Protein AF-A0A087M3D9-F1 (afdb_monomer)

Sequence (184 aa):
MSTSQEAAGMAVLCRILAQLSAGEPMSVSDLIKAEDLPRSTTFDVVKRMEERGFVARVPDGRLALGLRAGAFGYAYYGLGRLFNTAQAMLPWLRDETGATVALDANDGVHFVTIGLWAAPWYRSDMPGHRLTTIPIYRSLGNQPARLRLLQEARTEEGGVAEASRLAEGIARRLAEALVAETAS

Mean predicted aligned error: 5.45 Å

Organism: NCBI:txid46914

pLDDT: mean 91.4, std 9.68, range [35.47, 98.12]

InterPro domains:
  IPR000835 MarR-type HTH domain [PF01047] (15-60)
  IPR005471 Transcription regulator IclR, N-terminal [SM00346] (10-95)
  IPR036388 Winged helix-like DNA-binding domain superfamily [G3DSA:1.10.10.10] (5-77)
  IPR036390 Winged helix DNA-binding domain superfamily [SSF46785] (15-77)
  IPR050707 HTH-type Transcriptional Regulators in Metabolic Pathways [PTHR30136] (14-114)

Foldseek 3Di:
DDPVLVVLLVVLVVQVLVVQVVVDFAALVRSCVVVVHDSVSSVVSVVVCVVVQQWDADPVRTIHGGLVVLLVVCVVLLNSLCSVVCVPPVLVLCVVLVWWKFKWFDPPPDTHTSDIDDRPPDDPPDPDWDWDKAFQALDVPRGGMIMITTHHNPDDPVSVVVSNVSRNVSSPVSSVSSNPDPPD

Secondary structure (DSSP, 8-state):
--HHHHHHHHHHHHHHHHHHTTS--B-HHHHHHHTT--HHHHHHHHHHHHHTTSEEE-TTS-EEE-GGGHHHHHHHTT-TTHHHHHHHHHHHHHHHH--EEEEEEE-SSSEEEEEEE--TT--TT---EEEEEEEE-SBTTB--EEEEEEEETT--HHHHHHHHHHHHHHHHHHHHHHHS----

Structure (mmCIF, N/CA/C/O backbone):
data_AF-A0A087M3D9-F1
#
_entry.id   AF-A0A087M3D9-F1
#
loop_
_atom_site.group_PDB
_atom_site.id
_atom_site.type_symbol
_atom_site.label_atom_id
_atom_site.label_alt_id
_atom_site.label_comp_id
_atom_site.label_asym_id
_atom_site.label_entity_id
_atom_site.label_seq_id
_atom_site.pdbx_PDB_ins_code
_atom_site.Cartn_x
_atom_site.Cartn_y
_atom_site.Cartn_z
_atom_site.occupancy
_atom_site.B_iso_or_equiv
_atom_site.auth_seq_id
_atom_site.auth_comp_id
_atom_site.auth_asym_id
_atom_site.auth_atom_id
_atom_site.pdbx_PDB_model_num
ATOM 1 N N . MET A 1 1 ? -4.384 -2.712 33.682 1.00 57.09 1 MET A N 1
ATOM 2 C CA . MET A 1 1 ? -5.562 -2.772 32.788 1.00 57.09 1 MET A CA 1
ATOM 3 C C . MET A 1 1 ? -6.226 -4.115 33.018 1.00 57.09 1 MET A C 1
ATOM 5 O O . MET A 1 1 ? -5.504 -5.094 33.134 1.00 57.09 1 MET A O 1
ATOM 9 N N . SER A 1 2 ? -7.548 -4.170 33.193 1.00 75.19 2 SER A N 1
ATOM 10 C CA . SER A 1 2 ? -8.251 -5.454 33.316 1.00 75.19 2 SER A CA 1
ATOM 11 C C . SER A 1 2 ? -8.427 -6.086 31.930 1.00 75.19 2 SER A C 1
ATOM 13 O O . SER A 1 2 ? -8.561 -5.369 30.938 1.00 75.19 2 SER A O 1
ATOM 15 N N . THR A 1 3 ? -8.480 -7.416 31.850 1.00 76.94 3 THR A N 1
ATOM 16 C CA . THR A 1 3 ? -8.695 -8.167 30.596 1.00 76.94 3 THR A CA 1
ATOM 17 C C . THR A 1 3 ? -9.954 -7.708 29.844 1.00 76.94 3 THR A C 1
ATOM 19 O O . THR A 1 3 ? -9.976 -7.659 28.618 1.00 76.94 3 THR A O 1
ATOM 22 N N . SER A 1 4 ? -10.991 -7.274 30.572 1.00 76.38 4 SER A N 1
ATOM 23 C CA . SER A 1 4 ? -12.213 -6.707 29.984 1.00 76.38 4 SER A CA 1
ATOM 24 C C . SER A 1 4 ? -11.986 -5.355 29.298 1.00 76.38 4 SER A C 1
ATOM 26 O O . SER A 1 4 ? -12.632 -5.067 28.292 1.00 76.38 4 SER A O 1
ATOM 28 N N . GLN A 1 5 ? -11.087 -4.519 29.824 1.00 76.75 5 GLN A N 1
ATOM 29 C CA . GLN A 1 5 ? -10.769 -3.213 29.243 1.00 76.75 5 GLN A CA 1
ATOM 30 C C . GLN A 1 5 ? -9.903 -3.360 27.983 1.00 76.75 5 GLN A C 1
ATOM 32 O O . GLN A 1 5 ? -10.083 -2.615 27.021 1.00 76.75 5 GLN A O 1
ATOM 37 N N . GLU A 1 6 ? -9.003 -4.346 27.962 1.00 81.75 6 GLU A N 1
ATOM 38 C CA . GLU A 1 6 ? -8.233 -4.719 26.768 1.00 81.75 6 GLU A CA 1
ATOM 39 C C . GLU A 1 6 ? -9.129 -5.269 25.658 1.00 81.75 6 GLU A C 1
ATOM 41 O O . GLU A 1 6 ? -9.018 -4.826 24.514 1.00 81.75 6 GLU A O 1
ATOM 46 N N . ALA A 1 7 ? -10.070 -6.156 25.997 1.00 84.31 7 ALA A N 1
ATOM 47 C CA . ALA A 1 7 ? -11.038 -6.691 25.043 1.00 84.31 7 ALA A CA 1
ATOM 48 C C . ALA A 1 7 ? -11.905 -5.584 24.415 1.00 84.31 7 ALA A C 1
ATOM 50 O O . ALA A 1 7 ? -12.078 -5.551 23.197 1.00 84.31 7 ALA A O 1
ATOM 51 N N . ALA A 1 8 ? -12.389 -4.633 25.223 1.00 86.50 8 ALA A N 1
ATOM 52 C CA . ALA A 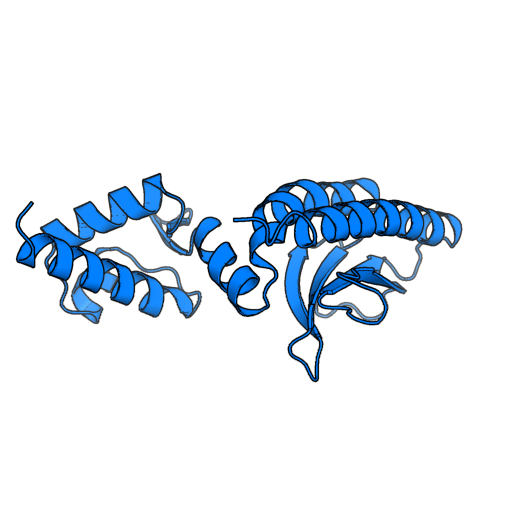1 8 ? -13.151 -3.488 24.727 1.00 86.50 8 ALA A CA 1
ATOM 53 C C . ALA A 1 8 ? -12.313 -2.589 23.800 1.00 86.50 8 ALA A C 1
ATOM 55 O O . ALA A 1 8 ? -12.782 -2.187 22.737 1.00 86.50 8 ALA A O 1
ATOM 56 N N . GLY A 1 9 ? -11.058 -2.307 24.166 1.00 91.69 9 GLY A N 1
ATOM 57 C CA . GLY A 1 9 ? -10.147 -1.528 23.324 1.00 91.69 9 GLY A CA 1
ATOM 58 C C . GLY A 1 9 ? -9.839 -2.205 21.984 1.00 91.69 9 GLY A C 1
ATOM 59 O O . GLY A 1 9 ? -9.822 -1.538 20.951 1.00 91.69 9 GLY A O 1
ATOM 60 N N . MET A 1 10 ? -9.650 -3.528 21.985 1.00 94.00 10 MET A N 1
ATOM 61 C CA . MET A 1 10 ? -9.444 -4.308 20.762 1.00 94.00 10 MET A CA 1
ATOM 62 C C . MET A 1 10 ? -10.683 -4.281 19.859 1.00 94.00 10 MET A C 1
ATOM 64 O O . MET A 1 10 ? -10.559 -4.040 18.661 1.00 94.00 10 MET A O 1
ATOM 68 N N . ALA A 1 11 ? -11.879 -4.457 20.428 1.00 94.56 11 ALA A N 1
ATOM 69 C CA . ALA A 1 11 ? -13.130 -4.389 19.672 1.00 94.56 11 ALA A CA 1
ATOM 70 C C . ALA A 1 11 ? -13.311 -3.025 18.983 1.00 94.56 11 ALA A C 1
ATOM 72 O O . ALA A 1 11 ? -13.644 -2.970 17.800 1.00 94.56 11 ALA A O 1
ATOM 73 N N . VAL A 1 12 ? -13.027 -1.932 19.700 1.00 96.88 12 VAL A N 1
ATOM 74 C CA . VAL A 1 12 ? -13.049 -0.567 19.150 1.00 96.88 12 VAL A CA 1
ATOM 75 C C . VAL A 1 12 ? -12.054 -0.423 17.996 1.00 96.88 12 VAL A C 1
ATOM 77 O O . VAL A 1 12 ? -12.421 0.076 16.936 1.00 96.88 12 VAL A O 1
ATOM 80 N N . LEU A 1 13 ? -10.814 -0.895 18.163 1.00 96.25 13 LEU A N 1
ATOM 81 C CA . LEU A 1 13 ? -9.792 -0.850 17.112 1.00 96.25 13 LEU A CA 1
ATOM 82 C C . LEU A 1 13 ? -10.240 -1.594 15.846 1.00 96.25 13 LEU A C 1
ATOM 84 O O . LEU A 1 13 ? -10.128 -1.045 14.750 1.00 96.25 13 LEU A O 1
ATOM 88 N N . CYS A 1 14 ? -10.765 -2.815 15.986 1.00 95.81 14 CYS A N 1
ATOM 89 C CA . CYS A 1 14 ? -11.230 -3.617 14.853 1.00 95.81 14 CYS A CA 1
ATOM 90 C C . CYS A 1 14 ? -12.367 -2.924 14.093 1.00 95.81 14 CYS A C 1
ATOM 92 O O . CYS A 1 14 ? -12.318 -2.861 12.867 1.00 95.81 14 CYS A O 1
ATOM 94 N N . ARG A 1 15 ? -13.352 -2.366 14.808 1.00 96.69 15 ARG A N 1
ATOM 95 C CA . ARG A 1 15 ? -14.485 -1.651 14.198 1.00 96.69 15 ARG A CA 1
ATOM 96 C C . ARG A 1 15 ? -14.043 -0.386 13.467 1.00 96.69 15 ARG A C 1
ATOM 98 O O . ARG A 1 15 ? -14.455 -0.168 12.336 1.00 96.69 15 ARG A O 1
ATOM 105 N N . ILE A 1 16 ? -13.133 0.399 14.051 1.00 97.00 16 ILE A N 1
ATOM 106 C CA . ILE A 1 16 ? -12.579 1.592 13.387 1.00 97.00 16 ILE A CA 1
ATOM 107 C C . ILE A 1 16 ? -11.848 1.211 12.094 1.00 97.00 16 ILE A C 1
ATOM 109 O O . ILE A 1 16 ? -12.071 1.841 11.063 1.00 97.00 16 ILE A O 1
ATOM 113 N N . LEU A 1 17 ? -10.981 0.191 12.126 1.00 96.00 17 LEU A N 1
ATOM 114 C CA . LEU A 1 17 ? -10.263 -0.253 10.926 1.00 96.00 17 LEU A CA 1
ATOM 115 C C . LEU A 1 17 ? -11.218 -0.779 9.849 1.00 96.00 17 LEU A C 1
ATOM 117 O O . L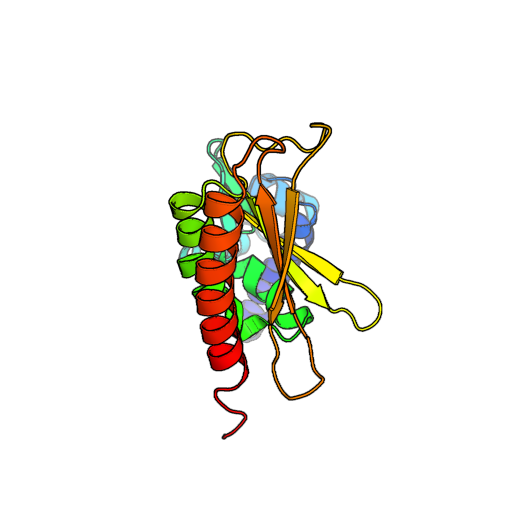EU A 1 17 ? -11.037 -0.449 8.679 1.00 96.00 17 LEU A O 1
ATOM 121 N N . ALA A 1 18 ? -12.229 -1.560 10.238 1.00 95.19 18 ALA A N 1
ATOM 122 C CA . ALA A 1 18 ? -13.238 -2.074 9.319 1.00 95.19 18 ALA A CA 1
ATOM 123 C C . ALA A 1 18 ? -14.024 -0.930 8.664 1.00 95.19 18 ALA A C 1
ATOM 125 O O . ALA A 1 18 ? -14.108 -0.873 7.439 1.00 95.19 18 ALA A O 1
ATOM 126 N N . GLN A 1 19 ? -14.506 0.028 9.455 1.00 96.12 19 GLN A N 1
ATOM 127 C CA . GLN A 1 19 ? -15.294 1.146 8.950 1.00 96.12 19 GLN A CA 1
ATOM 128 C C . GLN A 1 19 ? -14.485 2.048 8.004 1.00 96.12 19 GLN A C 1
ATOM 130 O O . GLN A 1 19 ? -14.967 2.438 6.944 1.00 96.12 19 GLN A O 1
ATOM 135 N N . LEU A 1 20 ? -13.222 2.332 8.339 1.00 96.56 20 LEU A N 1
ATOM 136 C CA . LEU A 1 20 ? -12.347 3.159 7.500 1.00 96.56 20 LEU A CA 1
ATOM 137 C C . LEU A 1 20 ? -11.796 2.419 6.267 1.00 96.56 20 LEU A C 1
ATOM 139 O O . LEU A 1 20 ? -11.240 3.063 5.376 1.00 96.56 20 LEU A O 1
ATOM 143 N N . SER A 1 21 ? -11.946 1.091 6.181 1.00 94.88 21 SER A N 1
ATOM 144 C CA . SER A 1 21 ? -11.471 0.300 5.034 1.00 94.88 21 SER A CA 1
ATOM 145 C C . SER A 1 21 ? -12.209 0.604 3.726 1.00 94.88 21 SER A C 1
ATOM 147 O O . SER A 1 21 ? -11.655 0.371 2.655 1.00 94.88 21 SER A O 1
ATOM 149 N N . ALA A 1 22 ? -13.403 1.203 3.804 1.00 92.88 22 ALA A N 1
ATOM 150 C CA . ALA A 1 22 ? -14.141 1.703 2.644 1.00 92.88 22 ALA A CA 1
ATOM 151 C C . ALA A 1 22 ? -13.458 2.906 1.957 1.00 92.88 22 ALA A C 1
ATOM 153 O O . ALA A 1 22 ? -13.819 3.264 0.840 1.00 92.88 22 ALA A O 1
ATOM 154 N N . GLY A 1 23 ? -12.467 3.533 2.606 1.00 92.69 23 GLY A N 1
ATOM 155 C CA . GLY A 1 23 ? -11.728 4.678 2.066 1.00 92.69 23 GLY A CA 1
ATOM 156 C C . GLY A 1 23 ? -12.400 6.033 2.294 1.00 92.69 23 GLY A C 1
ATOM 157 O O . GLY A 1 23 ? -11.872 7.055 1.860 1.00 92.69 23 GLY A O 1
ATOM 158 N N . GLU A 1 24 ? -13.527 6.068 3.003 1.00 95.19 24 GLU A N 1
ATOM 159 C CA . GLU A 1 24 ? -14.249 7.297 3.325 1.00 95.19 24 GLU A CA 1
ATOM 160 C C . GLU A 1 24 ? -13.797 7.858 4.684 1.00 95.19 24 GLU A C 1
ATOM 162 O O . GLU A 1 24 ? -13.941 7.183 5.707 1.00 95.19 24 GLU A O 1
ATOM 167 N N . PRO A 1 25 ? -13.257 9.093 4.746 1.00 97.25 25 PRO A N 1
ATOM 168 C CA . PRO A 1 25 ? -12.877 9.682 6.021 1.00 97.25 25 PRO A CA 1
ATOM 169 C C . PRO A 1 25 ? -14.094 9.973 6.908 1.00 97.25 25 PRO A C 1
ATOM 171 O O . PRO A 1 25 ? -15.069 10.578 6.455 1.00 97.25 25 PRO A O 1
ATOM 174 N N . MET A 1 26 ? -14.011 9.635 8.196 1.00 97.94 26 MET A N 1
ATOM 175 C CA . MET A 1 26 ? -15.104 9.806 9.167 1.00 97.94 26 MET A CA 1
ATOM 176 C C . MET A 1 26 ? -14.664 10.586 10.403 1.00 97.94 26 MET A C 1
ATOM 178 O O . MET A 1 26 ? -13.517 10.489 10.839 1.00 97.94 26 MET A O 1
ATOM 182 N N . SER A 1 27 ? -15.561 11.361 11.018 1.00 97.88 27 SER A N 1
ATOM 183 C CA . SER A 1 27 ? -15.253 11.942 12.328 1.00 97.88 27 SER A CA 1
ATOM 184 C C . SER A 1 27 ? -15.299 10.866 13.424 1.00 97.88 27 SER A C 1
ATOM 186 O O . SER A 1 27 ? -15.971 9.844 13.290 1.00 97.88 27 SER A O 1
ATOM 188 N N . VAL A 1 28 ? -14.630 11.106 14.559 1.00 97.31 28 VAL A N 1
ATOM 189 C CA . VAL A 1 28 ? -14.715 10.198 15.725 1.00 97.31 28 VAL A CA 1
ATOM 190 C C . VAL A 1 28 ? -16.162 10.067 16.212 1.00 97.31 28 VAL A C 1
ATOM 192 O O . VAL A 1 28 ? -16.581 8.994 16.632 1.00 97.31 28 VAL A O 1
ATOM 195 N N . SER A 1 29 ? -16.940 11.147 16.127 1.00 97.19 29 SER A N 1
ATOM 196 C CA . SER A 1 29 ? -18.357 11.146 16.496 1.00 97.19 29 SER A CA 1
ATOM 197 C C . SER A 1 29 ? -19.200 10.275 15.565 1.00 97.19 29 SER A C 1
ATOM 199 O O . SER A 1 29 ? -20.123 9.621 16.044 1.00 97.19 29 SER A O 1
ATOM 201 N N . ASP A 1 30 ? -18.888 10.249 14.267 1.00 96.62 30 ASP A N 1
ATOM 202 C CA . ASP A 1 30 ? -19.587 9.391 13.303 1.00 96.62 30 ASP A CA 1
ATOM 203 C C . ASP A 1 30 ? -19.260 7.922 13.562 1.00 96.62 30 ASP A C 1
ATOM 205 O O . ASP A 1 30 ? -20.169 7.101 13.602 1.00 96.62 30 ASP A O 1
ATOM 209 N N . LEU A 1 31 ? -17.990 7.609 13.843 1.00 96.56 31 LEU A N 1
ATOM 210 C CA . LEU A 1 31 ? -17.555 6.260 14.222 1.00 96.56 31 LEU A CA 1
ATOM 211 C C . LEU A 1 31 ? -18.251 5.776 15.501 1.00 96.56 31 LEU A C 1
ATOM 213 O O . LEU A 1 31 ? -18.749 4.657 15.542 1.00 96.56 31 LEU A O 1
ATOM 217 N N . ILE A 1 32 ? -18.343 6.628 16.529 1.00 97.50 32 ILE A N 1
ATOM 218 C CA . ILE A 1 32 ? -19.050 6.302 17.777 1.00 97.50 32 ILE A CA 1
ATOM 219 C C . ILE A 1 32 ? -20.514 5.951 17.511 1.00 97.50 32 ILE A C 1
ATOM 221 O O . ILE A 1 32 ? -21.018 4.992 18.086 1.00 97.50 32 ILE A O 1
ATOM 225 N N . LYS A 1 33 ? -21.192 6.730 16.663 1.00 96.69 33 LYS A N 1
ATOM 226 C CA . LYS A 1 33 ? -22.612 6.528 16.358 1.00 96.69 33 LYS A CA 1
ATOM 227 C C . LYS A 1 33 ? -22.852 5.306 15.476 1.00 96.69 33 LYS A C 1
ATOM 229 O O . LYS A 1 33 ? -23.788 4.566 15.744 1.00 96.69 33 LYS A O 1
ATOM 234 N N . ALA A 1 34 ? -22.044 5.122 14.433 1.00 94.50 34 ALA A N 1
ATOM 235 C CA . ALA A 1 34 ? -22.209 4.036 13.470 1.00 94.50 34 ALA A CA 1
ATOM 236 C C . ALA A 1 34 ? -22.005 2.658 14.115 1.00 94.50 34 ALA A C 1
ATOM 238 O O . ALA A 1 34 ? -22.721 1.717 13.796 1.00 94.50 34 ALA A O 1
ATOM 239 N N . GLU A 1 35 ? -21.065 2.568 15.056 1.00 94.69 35 GLU A N 1
ATOM 240 C CA . GLU A 1 35 ? -20.598 1.304 15.635 1.00 94.69 35 GLU A CA 1
ATOM 241 C C . GLU A 1 35 ? -20.982 1.124 17.119 1.00 94.69 35 GLU A C 1
ATOM 243 O O . GLU A 1 35 ? -20.487 0.201 17.774 1.00 94.69 35 GLU A O 1
ATOM 248 N N . ASP A 1 36 ? -21.821 2.019 17.660 1.00 94.31 36 ASP A N 1
ATOM 249 C CA . ASP A 1 36 ? -22.244 2.077 19.072 1.00 94.31 36 ASP A CA 1
ATOM 250 C C . ASP A 1 36 ? -21.060 1.950 20.057 1.00 94.31 36 ASP A C 1
ATOM 252 O O . ASP A 1 36 ? -20.998 1.072 20.922 1.00 94.31 36 ASP A O 1
ATOM 256 N N . LEU A 1 37 ? -20.035 2.791 19.863 1.00 94.31 37 LEU A N 1
ATOM 257 C CA . LEU A 1 37 ? -18.771 2.682 20.601 1.00 94.31 37 LEU A CA 1
ATOM 258 C C . LEU A 1 37 ? -18.767 3.513 21.894 1.00 94.31 37 LEU A C 1
ATOM 260 O O . LEU A 1 37 ? -19.215 4.663 21.908 1.00 94.31 37 LEU A O 1
ATOM 264 N N . PRO A 1 38 ? -18.134 3.029 22.981 1.00 94.25 38 PRO A N 1
ATOM 265 C CA . PRO A 1 38 ? -17.942 3.831 24.184 1.00 94.25 38 PRO A CA 1
ATOM 266 C C . PRO A 1 38 ? -17.077 5.062 23.894 1.00 94.25 38 PRO A C 1
ATOM 268 O O . PRO A 1 38 ? -15.917 4.945 23.486 1.00 94.25 38 PRO A O 1
ATOM 271 N N . ARG A 1 39 ? -17.617 6.260 24.143 1.00 95.19 39 ARG A N 1
ATOM 272 C CA . ARG A 1 39 ? -16.971 7.534 23.785 1.00 95.19 39 ARG A CA 1
ATOM 273 C C . ARG A 1 39 ? -15.539 7.658 24.313 1.00 95.19 39 ARG A C 1
ATOM 275 O O . ARG A 1 39 ? -14.631 7.887 23.522 1.00 95.19 39 ARG A O 1
ATOM 282 N N . SER A 1 40 ? -15.328 7.487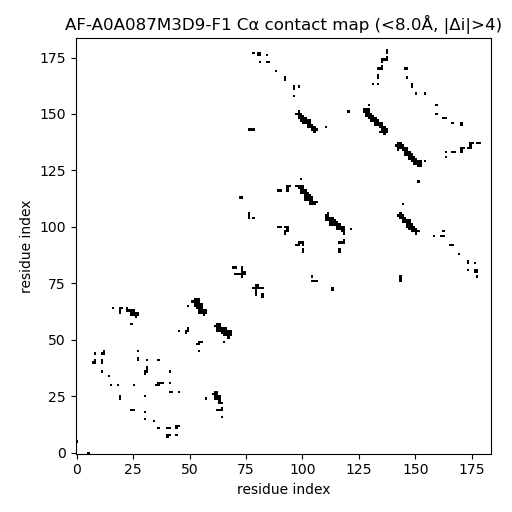 25.623 1.00 94.19 40 SER A N 1
ATOM 283 C CA . SER A 1 40 ? -13.996 7.636 26.239 1.00 94.19 40 SER A CA 1
ATOM 284 C C . SER A 1 40 ? -12.984 6.653 25.648 1.00 94.19 40 SER A C 1
ATOM 286 O O . SER A 1 40 ? -11.914 7.058 25.208 1.00 94.19 40 SER A O 1
ATOM 288 N N . THR A 1 41 ? -13.357 5.373 25.557 1.00 95.56 41 THR A N 1
ATOM 289 C CA . THR A 1 41 ? -12.506 4.322 24.985 1.00 95.56 41 THR A CA 1
ATOM 290 C C . THR A 1 41 ? -12.174 4.597 23.523 1.00 95.56 41 THR A C 1
ATOM 292 O O . THR A 1 41 ? -11.044 4.374 23.104 1.00 95.56 41 THR A O 1
ATOM 295 N N . THR A 1 42 ? -13.127 5.121 22.751 1.00 96.94 42 THR A N 1
ATOM 296 C CA . THR A 1 42 ? -12.913 5.441 21.335 1.00 96.94 42 THR A CA 1
ATOM 297 C C . THR A 1 42 ? -11.875 6.537 21.159 1.00 96.94 42 THR A C 1
ATOM 299 O O . THR A 1 42 ? -10.942 6.360 20.383 1.00 96.94 42 THR A O 1
ATOM 302 N N . PHE A 1 43 ? -11.981 7.641 21.904 1.00 96.81 43 PHE A N 1
ATOM 303 C CA . PHE A 1 43 ? -10.978 8.709 21.841 1.00 96.81 43 PHE A CA 1
ATOM 304 C C . PHE A 1 43 ? -9.586 8.221 22.269 1.00 96.81 43 PHE A C 1
ATOM 306 O O . PHE A 1 43 ? -8.601 8.541 21.602 1.00 96.81 43 PHE A O 1
ATOM 313 N N . ASP A 1 44 ? -9.501 7.395 23.315 1.00 95.94 44 ASP A N 1
ATOM 314 C CA . ASP A 1 44 ? -8.229 6.825 23.773 1.00 95.94 44 ASP A CA 1
ATOM 315 C C . ASP A 1 44 ? -7.601 5.878 22.739 1.00 95.94 44 ASP A C 1
ATOM 317 O O . ASP A 1 44 ? -6.390 5.922 22.503 1.00 95.94 44 ASP A O 1
ATOM 321 N N . VAL A 1 45 ? -8.408 5.019 22.107 1.00 97.38 45 VAL A N 1
ATOM 322 C CA . VAL A 1 45 ? -7.947 4.099 21.057 1.00 97.38 45 VAL A CA 1
ATOM 323 C C . VAL A 1 45 ? -7.516 4.875 19.818 1.00 97.38 45 VAL A C 1
ATOM 325 O O . VAL A 1 45 ? -6.414 4.638 19.330 1.00 97.38 45 VAL A O 1
ATOM 328 N N . VAL A 1 46 ? -8.317 5.841 19.357 1.00 97.81 46 VAL A N 1
ATOM 329 C CA . VAL A 1 46 ? -7.977 6.711 18.220 1.00 97.81 46 VAL A CA 1
ATOM 330 C C . VAL A 1 46 ? -6.633 7.391 18.448 1.00 97.81 46 VAL A C 1
ATOM 332 O O . VAL A 1 46 ? -5.757 7.275 17.596 1.00 97.81 46 VAL A O 1
ATOM 335 N N . LYS A 1 47 ? -6.423 8.003 19.619 1.00 97.44 47 LYS A N 1
ATOM 336 C CA . LYS A 1 47 ? -5.149 8.649 19.957 1.00 97.44 47 LYS A CA 1
ATOM 337 C C . LYS A 1 47 ? -3.968 7.680 19.817 1.00 97.44 47 LYS A C 1
ATOM 339 O O . LYS A 1 47 ? -2.968 7.997 19.179 1.00 97.44 47 LYS A O 1
ATOM 344 N N . ARG A 1 48 ? -4.090 6.465 20.361 1.00 97.12 48 ARG A N 1
ATOM 345 C CA . ARG A 1 48 ? -3.041 5.429 20.273 1.00 97.12 48 ARG A CA 1
ATOM 346 C C . ARG A 1 48 ? -2.829 4.907 18.852 1.00 97.12 48 ARG A C 1
ATOM 348 O O . ARG A 1 48 ? -1.718 4.478 18.529 1.00 97.12 48 ARG A O 1
ATOM 355 N N . MET A 1 49 ? -3.885 4.874 18.038 1.00 97.62 49 MET A N 1
ATOM 356 C CA . MET A 1 49 ? -3.821 4.500 16.626 1.00 97.62 49 MET A CA 1
ATOM 357 C C . MET A 1 49 ? -3.121 5.586 15.802 1.00 97.62 49 MET A C 1
ATOM 359 O O . MET A 1 49 ? -2.296 5.233 14.961 1.00 97.62 49 MET A O 1
ATOM 363 N N . GLU A 1 50 ? -3.388 6.869 16.068 1.00 97.44 50 GLU A N 1
ATOM 364 C CA . GLU A 1 50 ? -2.697 8.019 15.459 1.00 97.44 50 GLU A CA 1
ATOM 365 C C . GLU A 1 50 ? -1.203 8.002 15.809 1.00 97.44 50 GLU A C 1
ATOM 367 O O . GLU A 1 50 ? -0.362 8.032 14.914 1.00 97.44 50 GLU A O 1
ATOM 372 N N . GLU A 1 51 ? -0.859 7.828 17.092 1.00 97.31 51 GLU A N 1
ATOM 373 C CA . GLU A 1 51 ? 0.533 7.700 17.565 1.00 97.31 51 GLU A CA 1
ATOM 374 C C . GLU A 1 51 ? 1.301 6.563 16.867 1.00 97.31 51 GLU A C 1
ATOM 376 O O . GLU A 1 51 ? 2.512 6.646 16.664 1.00 97.31 51 GLU A O 1
ATOM 381 N N . ARG A 1 52 ? 0.603 5.485 16.491 1.00 95.94 52 ARG A N 1
ATOM 382 C CA . ARG A 1 52 ? 1.174 4.327 15.781 1.00 95.94 52 ARG A CA 1
ATOM 383 C C . ARG A 1 52 ? 1.047 4.421 14.257 1.00 95.94 52 ARG A C 1
ATOM 385 O O . ARG A 1 52 ? 1.543 3.533 13.564 1.00 95.94 52 ARG A O 1
ATOM 392 N N . GLY A 1 53 ? 0.397 5.460 13.734 1.00 96.00 53 GLY A N 1
ATOM 393 C CA . GLY A 1 53 ? 0.193 5.697 12.305 1.00 96.00 53 GLY A CA 1
ATOM 394 C C . GLY A 1 53 ? -0.819 4.770 11.622 1.00 96.00 53 GLY A C 1
ATOM 395 O O . GLY A 1 53 ? -0.793 4.658 10.396 1.00 96.00 53 GLY A O 1
ATOM 396 N N . PHE A 1 54 ? -1.679 4.078 12.381 1.00 97.06 54 PHE A N 1
ATOM 397 C CA . PHE A 1 54 ? -2.752 3.236 11.825 1.00 97.06 54 PHE A CA 1
ATOM 398 C C . PHE A 1 54 ? -3.919 4.056 11.280 1.00 97.06 54 PHE A C 1
ATOM 400 O O . PHE A 1 54 ? -4.581 3.633 10.337 1.00 97.06 54 PHE A O 1
ATOM 407 N N . VAL A 1 55 ? -4.150 5.233 11.854 1.00 97.88 55 VAL A N 1
ATOM 408 C CA . VAL A 1 55 ? -5.075 6.242 11.336 1.00 97.88 55 VAL A CA 1
ATOM 409 C C . VAL A 1 55 ? -4.350 7.578 11.255 1.00 97.88 55 VAL A C 1
ATOM 411 O O . VAL A 1 55 ? -3.342 7.786 11.932 1.00 97.88 55 VAL A O 1
ATOM 414 N N . ALA A 1 56 ? -4.852 8.468 10.413 1.00 97.31 56 ALA A N 1
ATOM 415 C CA . ALA A 1 56 ? -4.359 9.829 10.278 1.00 97.31 56 ALA A CA 1
ATOM 416 C C . ALA A 1 56 ? -5.531 10.792 10.088 1.00 97.31 56 ALA A C 1
ATOM 418 O O . ALA A 1 56 ? -6.614 10.397 9.648 1.00 97.31 56 ALA A O 1
ATOM 419 N N . ARG A 1 57 ? -5.303 12.067 10.405 1.00 96.75 57 ARG A N 1
ATOM 420 C CA . ARG A 1 57 ? -6.267 13.133 10.135 1.00 96.75 57 ARG A CA 1
ATOM 421 C C . ARG A 1 57 ? -6.064 13.671 8.729 1.00 96.75 57 ARG A C 1
ATOM 423 O O . ARG A 1 57 ? -4.950 14.039 8.365 1.00 96.75 57 ARG A O 1
ATOM 430 N N . VAL A 1 58 ? -7.143 13.739 7.962 1.00 96.19 58 VAL A N 1
ATOM 431 C CA . VAL A 1 58 ? -7.188 14.519 6.717 1.00 96.19 58 VAL A CA 1
ATOM 432 C C . VAL A 1 58 ? -7.381 16.015 7.046 1.00 96.19 58 VAL A C 1
ATOM 434 O O . VAL A 1 58 ? -7.715 16.335 8.190 1.00 96.19 58 VAL A O 1
ATOM 437 N N . PRO A 1 59 ? -7.172 16.955 6.098 1.00 95.88 59 PRO A N 1
ATOM 438 C CA . PRO A 1 59 ? -7.175 18.397 6.389 1.00 95.88 59 PRO A CA 1
ATOM 439 C C . PRO A 1 59 ? -8.443 18.943 7.062 1.00 95.88 59 PRO A C 1
ATOM 441 O O . PRO A 1 59 ? -8.369 19.927 7.790 1.00 95.88 59 PRO A O 1
ATOM 444 N N . ASP A 1 60 ? -9.596 18.302 6.854 1.00 95.25 60 ASP A N 1
ATOM 445 C CA . ASP A 1 60 ? -10.872 18.679 7.478 1.00 95.25 60 ASP A CA 1
ATOM 446 C C . ASP A 1 60 ? -11.064 18.119 8.906 1.00 95.25 60 ASP A C 1
ATOM 448 O O . ASP A 1 60 ? -12.110 18.313 9.525 1.00 95.25 60 ASP A O 1
ATOM 452 N N . GLY A 1 61 ? -10.061 17.421 9.444 1.00 94.25 61 GLY A N 1
ATOM 453 C CA . GLY A 1 61 ? -10.072 16.850 10.788 1.00 94.25 61 GLY A CA 1
ATOM 454 C C . GLY A 1 61 ? -10.754 15.484 10.904 1.00 94.25 61 GLY A C 1
ATOM 455 O O . GLY A 1 61 ? -10.780 14.918 12.004 1.00 94.25 61 GLY A O 1
ATOM 456 N N . ARG A 1 62 ? -11.282 14.905 9.820 1.00 97.88 62 ARG A N 1
ATOM 457 C CA . ARG A 1 62 ? -11.776 13.517 9.819 1.00 97.88 62 ARG A CA 1
ATOM 458 C C . ARG A 1 62 ? -10.624 12.512 9.850 1.00 97.88 62 ARG A C 1
ATOM 460 O O . ARG A 1 62 ? -9.489 12.829 9.503 1.00 97.88 62 ARG A O 1
ATOM 467 N N . LEU A 1 63 ? -10.915 11.301 10.311 1.00 97.75 63 LEU A N 1
ATOM 468 C CA . LEU A 1 63 ? -9.989 10.174 10.336 1.00 97.75 63 LEU A CA 1
ATOM 469 C C . LEU A 1 63 ? -10.059 9.393 9.032 1.00 97.75 63 LEU A C 1
ATOM 471 O O . LEU A 1 63 ? -11.146 9.071 8.568 1.00 97.75 63 LEU A O 1
ATOM 475 N N . ALA A 1 64 ? -8.896 9.025 8.512 1.00 97.56 64 ALA A N 1
ATOM 476 C CA . ALA A 1 64 ? -8.718 8.040 7.455 1.00 97.56 64 ALA A CA 1
ATOM 477 C C . ALA A 1 64 ? -7.697 6.984 7.903 1.00 97.56 64 ALA A C 1
ATOM 479 O O . ALA A 1 64 ? -6.994 7.169 8.904 1.00 97.56 64 ALA A O 1
ATOM 480 N N . LEU A 1 65 ? -7.591 5.880 7.158 1.00 97.06 65 LEU A N 1
ATOM 481 C CA . LEU A 1 65 ? -6.499 4.931 7.364 1.00 97.06 65 LEU A CA 1
ATOM 482 C C . LEU A 1 65 ? -5.149 5.632 7.167 1.00 97.06 65 LEU A C 1
ATOM 484 O O . LEU A 1 65 ? -4.924 6.346 6.193 1.00 97.06 65 LEU A O 1
ATOM 488 N N . GLY A 1 66 ? -4.258 5.429 8.131 1.00 94.88 66 GLY A N 1
ATOM 489 C CA . GLY A 1 66 ? -2.899 5.943 8.104 1.00 94.88 66 GLY A CA 1
ATOM 490 C C . GLY A 1 66 ? -1.972 5.004 7.343 1.00 94.88 66 GLY A C 1
ATOM 491 O O . GLY A 1 66 ? -2.307 3.850 7.064 1.00 94.88 66 GLY A O 1
ATOM 492 N N . LEU A 1 67 ? -0.762 5.481 7.047 1.00 91.62 67 LEU A N 1
ATOM 493 C CA . LEU A 1 67 ? 0.209 4.742 6.240 1.00 91.62 67 LEU A CA 1
ATOM 494 C C . LEU A 1 67 ? 0.469 3.325 6.786 1.00 91.62 67 LEU A C 1
ATOM 496 O O . LEU A 1 67 ? 0.516 2.376 6.008 1.00 91.62 67 LEU A O 1
ATOM 500 N N . ARG A 1 68 ? 0.554 3.137 8.114 1.00 93.75 68 ARG A N 1
ATOM 501 C CA . ARG A 1 68 ? 0.818 1.808 8.699 1.00 93.75 68 ARG A CA 1
ATOM 502 C C . ARG A 1 68 ? -0.293 0.791 8.465 1.00 93.75 68 ARG A C 1
ATOM 504 O O . ARG A 1 68 ? 0.008 -0.399 8.460 1.00 93.75 68 ARG A O 1
ATOM 511 N N . ALA A 1 69 ? -1.536 1.215 8.235 1.00 93.75 69 ALA A N 1
ATOM 512 C CA . ALA A 1 69 ? -2.605 0.284 7.877 1.00 93.75 69 ALA A CA 1
ATOM 513 C C . ALA A 1 69 ? -2.330 -0.411 6.528 1.00 93.75 69 ALA A C 1
ATOM 515 O O . ALA A 1 69 ? -2.656 -1.586 6.365 1.00 93.75 69 ALA A O 1
ATOM 516 N N . GLY A 1 70 ? -1.634 0.258 5.599 1.00 91.69 70 GLY A N 1
ATOM 517 C CA . GLY A 1 70 ? -1.228 -0.321 4.314 1.00 91.69 70 GLY A CA 1
ATOM 518 C C . GLY A 1 70 ? -0.294 -1.532 4.439 1.00 91.69 70 GLY A C 1
ATOM 519 O O . GLY A 1 70 ? -0.288 -2.398 3.563 1.00 91.69 70 GLY A O 1
ATOM 520 N N . ALA A 1 71 ? 0.437 -1.661 5.553 1.00 93.19 71 ALA A N 1
ATOM 521 C CA . ALA A 1 71 ? 1.302 -2.812 5.803 1.00 93.19 71 ALA A CA 1
ATOM 522 C C . ALA A 1 71 ? 0.517 -4.135 5.873 1.00 93.19 71 ALA A C 1
ATOM 524 O O . ALA A 1 71 ? 1.053 -5.174 5.488 1.00 93.19 71 ALA A O 1
ATOM 525 N N . PHE A 1 72 ? -0.754 -4.107 6.301 1.00 92.56 72 PHE A N 1
ATOM 526 C CA . PHE A 1 72 ? -1.615 -5.293 6.298 1.00 92.56 72 PHE A CA 1
ATOM 527 C C . PHE A 1 72 ? -1.920 -5.773 4.878 1.00 92.56 72 PHE A C 1
ATOM 529 O O . PHE A 1 72 ? -1.853 -6.971 4.619 1.00 92.56 72 PHE A O 1
ATOM 536 N N . GLY A 1 73 ? -2.163 -4.850 3.942 1.00 91.56 73 GLY A N 1
ATOM 537 C CA . GLY A 1 73 ? -2.349 -5.186 2.529 1.00 91.56 73 GLY A CA 1
ATOM 538 C C . GLY A 1 73 ? -1.101 -5.836 1.931 1.00 91.56 73 GLY A C 1
ATOM 539 O O . GLY A 1 73 ? -1.190 -6.867 1.276 1.00 91.56 73 GLY A O 1
ATOM 540 N N . TYR A 1 74 ? 0.086 -5.307 2.236 1.00 94.19 74 TYR A N 1
ATOM 541 C CA . TYR A 1 74 ? 1.345 -5.934 1.819 1.00 94.19 74 TYR A CA 1
ATOM 542 C C . TYR A 1 74 ? 1.504 -7.327 2.436 1.00 94.19 74 TYR A C 1
ATOM 544 O O . TYR A 1 74 ? 1.886 -8.269 1.746 1.00 94.19 74 TYR A O 1
ATOM 552 N N . ALA A 1 75 ? 1.211 -7.477 3.730 1.00 93.44 75 ALA A N 1
ATOM 553 C CA . ALA A 1 75 ? 1.313 -8.754 4.430 1.00 93.44 75 ALA A CA 1
ATOM 554 C C . ALA A 1 75 ? 0.344 -9.813 3.883 1.00 93.44 75 ALA A C 1
ATOM 556 O O . ALA A 1 75 ? 0.747 -10.969 3.776 1.00 93.44 75 ALA A O 1
ATOM 557 N N . TYR A 1 76 ? -0.869 -9.424 3.477 1.00 92.81 76 TYR A N 1
ATOM 558 C CA . TYR A 1 76 ? -1.845 -10.312 2.837 1.00 92.81 76 TYR A CA 1
ATOM 559 C C . TYR A 1 76 ? -1.268 -11.005 1.591 1.00 92.81 76 TYR A C 1
ATOM 561 O O . TYR A 1 76 ? -1.436 -12.207 1.425 1.00 92.81 76 TYR A O 1
ATOM 569 N N . TYR A 1 77 ? -0.481 -10.286 0.783 1.00 92.00 77 TYR A N 1
ATOM 570 C CA . TYR A 1 77 ? 0.224 -10.849 -0.378 1.00 92.00 77 TYR A CA 1
ATOM 571 C C . TYR A 1 77 ? 1.602 -11.459 -0.046 1.00 92.00 77 TYR A C 1
ATOM 573 O O . TYR A 1 77 ? 2.413 -11.724 -0.932 1.00 92.00 77 TYR A O 1
ATOM 581 N N . GLY A 1 78 ? 1.940 -11.633 1.235 1.00 90.75 78 GLY A N 1
ATOM 582 C CA . GLY A 1 78 ? 3.258 -12.116 1.662 1.00 90.75 78 GLY A CA 1
ATOM 583 C C . GLY A 1 78 ? 4.403 -11.115 1.437 1.00 90.75 78 GLY A C 1
ATOM 584 O O . GLY A 1 78 ? 5.576 -11.478 1.549 1.00 90.75 78 GLY A O 1
ATOM 585 N N . LEU A 1 79 ? 4.086 -9.853 1.143 1.00 93.31 79 LEU A N 1
ATOM 586 C CA . LEU A 1 79 ? 5.017 -8.760 0.846 1.00 93.31 79 LEU A CA 1
ATOM 587 C C . LEU A 1 79 ? 5.219 -7.803 2.027 1.00 93.31 79 LEU A C 1
ATOM 589 O O . LEU A 1 79 ? 5.812 -6.744 1.853 1.00 93.31 79 LEU A O 1
ATOM 593 N N . GLY A 1 80 ? 4.759 -8.144 3.236 1.00 92.56 80 GLY A N 1
ATOM 594 C CA . GLY A 1 80 ? 4.813 -7.255 4.410 1.00 92.56 80 GLY A CA 1
ATOM 595 C C . GLY A 1 80 ? 6.199 -6.649 4.675 1.00 92.56 80 GLY A C 1
ATOM 596 O O . GLY A 1 80 ? 6.310 -5.473 5.016 1.00 92.56 80 GLY A O 1
ATOM 597 N N . ARG A 1 81 ? 7.269 -7.413 4.417 1.00 89.94 81 ARG A N 1
ATOM 598 C CA . ARG A 1 81 ? 8.666 -6.959 4.556 1.00 89.94 81 ARG A CA 1
ATOM 599 C C . ARG A 1 81 ? 9.068 -5.873 3.557 1.00 89.94 81 ARG A C 1
ATOM 601 O O . ARG A 1 81 ? 9.970 -5.094 3.843 1.00 89.94 81 ARG A O 1
ATOM 608 N N . LEU A 1 82 ? 8.386 -5.785 2.416 1.00 92.38 82 LEU A N 1
ATOM 609 C CA . LEU A 1 82 ? 8.626 -4.732 1.436 1.00 92.38 82 LEU A CA 1
ATOM 610 C C . LEU A 1 82 ? 8.054 -3.394 1.857 1.00 92.38 82 LEU A C 1
ATOM 612 O O . LEU A 1 82 ? 8.500 -2.396 1.313 1.00 92.38 82 LEU A O 1
ATOM 616 N N . PHE A 1 83 ? 7.080 -3.351 2.771 1.00 93.75 83 PHE A N 1
ATOM 617 C CA . PHE A 1 83 ? 6.275 -2.153 2.983 1.00 93.75 83 PHE A CA 1
ATOM 618 C C . PHE A 1 83 ? 7.137 -0.904 3.215 1.00 93.75 83 PHE A C 1
ATOM 620 O O . PHE A 1 83 ? 7.085 0.032 2.422 1.00 93.75 83 PHE A O 1
ATOM 627 N N . ASN A 1 84 ? 8.005 -0.918 4.230 1.00 92.44 84 ASN A N 1
ATOM 628 C CA . ASN A 1 84 ? 8.854 0.236 4.544 1.00 92.44 84 ASN A CA 1
ATOM 629 C C . ASN A 1 84 ? 9.845 0.559 3.413 1.00 92.44 84 ASN A C 1
ATOM 631 O O . ASN A 1 84 ? 10.022 1.723 3.064 1.00 92.44 84 ASN A O 1
ATOM 635 N N . THR A 1 85 ? 10.462 -0.464 2.816 1.00 93.50 85 THR A N 1
ATOM 636 C CA . THR A 1 85 ? 11.432 -0.296 1.723 1.00 93.50 85 THR A CA 1
ATOM 637 C C . THR A 1 85 ? 10.775 0.295 0.473 1.00 93.50 85 THR A C 1
ATOM 639 O O . THR A 1 85 ? 11.327 1.201 -0.144 1.00 93.50 85 THR A O 1
ATOM 642 N N . ALA A 1 86 ? 9.567 -0.154 0.130 1.00 94.56 86 ALA A N 1
ATOM 643 C CA . ALA A 1 86 ? 8.773 0.358 -0.978 1.00 94.56 86 ALA A CA 1
ATOM 644 C C . ALA A 1 86 ? 8.371 1.820 -0.742 1.00 94.56 86 ALA A C 1
ATOM 646 O O . ALA A 1 86 ? 8.580 2.653 -1.622 1.00 94.56 86 ALA A O 1
ATOM 647 N N . GLN A 1 87 ? 7.880 2.151 0.461 1.00 94.44 87 GLN A N 1
ATOM 648 C CA . GLN A 1 87 ? 7.542 3.534 0.820 1.00 94.44 87 GLN A CA 1
ATOM 649 C C . GLN A 1 87 ? 8.757 4.472 0.780 1.00 94.44 87 GLN A C 1
ATOM 651 O O . GLN A 1 87 ? 8.594 5.649 0.484 1.00 94.44 87 GLN A O 1
ATOM 656 N N . ALA A 1 88 ? 9.965 3.970 1.047 1.00 93.69 88 ALA A N 1
ATOM 657 C CA . ALA A 1 88 ? 11.184 4.771 0.986 1.00 93.69 88 ALA A CA 1
ATOM 658 C C . ALA A 1 88 ? 11.731 4.934 -0.443 1.00 93.69 88 ALA A C 1
ATOM 660 O O . ALA A 1 88 ? 12.181 6.013 -0.815 1.00 93.69 88 ALA A O 1
ATOM 661 N N . MET A 1 89 ? 11.724 3.866 -1.245 1.00 96.19 89 MET A N 1
ATOM 662 C CA . MET A 1 89 ? 12.467 3.821 -2.509 1.00 96.19 89 MET A CA 1
ATOM 663 C C . MET A 1 89 ? 11.633 4.164 -3.744 1.00 96.19 89 MET A C 1
ATOM 665 O O . MET A 1 89 ? 12.169 4.703 -4.710 1.00 96.19 89 MET A O 1
ATOM 669 N N . LEU A 1 90 ? 10.338 3.845 -3.753 1.00 97.25 90 LEU A N 1
ATOM 670 C CA . LEU A 1 90 ? 9.502 4.024 -4.943 1.00 97.25 90 LEU A CA 1
ATOM 671 C C . LEU A 1 90 ? 9.100 5.485 -5.213 1.00 97.25 90 LEU A C 1
ATOM 673 O O . LEU A 1 90 ? 9.053 5.846 -6.390 1.00 97.25 90 LEU A O 1
ATOM 677 N N . PRO A 1 91 ? 8.919 6.363 -4.201 1.00 97.62 91 PRO A N 1
ATOM 678 C CA . PRO A 1 91 ? 8.835 7.803 -4.448 1.00 97.62 91 PRO A CA 1
ATOM 679 C C . PRO A 1 91 ? 10.100 8.357 -5.107 1.00 97.62 91 PRO A C 1
ATOM 681 O O . PRO A 1 91 ? 9.993 9.122 -6.058 1.00 97.62 91 PRO A O 1
ATOM 684 N N . TRP A 1 92 ? 11.281 7.921 -4.653 1.00 97.31 92 TRP A N 1
ATOM 685 C CA . TRP A 1 92 ? 12.552 8.324 -5.256 1.00 97.31 92 TRP A CA 1
ATOM 686 C C . TRP A 1 92 ? 12.653 7.850 -6.709 1.00 97.31 92 TRP A C 1
ATOM 688 O O . TRP A 1 92 ? 12.944 8.651 -7.586 1.00 97.31 92 TRP A O 1
ATOM 698 N N . LEU A 1 93 ? 12.309 6.587 -7.001 1.00 97.94 93 LEU A N 1
ATOM 699 C CA . LEU A 1 93 ? 12.296 6.083 -8.381 1.00 97.94 93 LEU A CA 1
ATOM 700 C C . LEU A 1 93 ? 11.394 6.922 -9.292 1.00 97.94 93 LEU A C 1
ATOM 702 O O . LEU A 1 93 ? 11.781 7.231 -10.417 1.00 97.94 93 LEU A O 1
ATOM 706 N N . ARG A 1 94 ? 10.196 7.281 -8.814 1.00 97.75 94 ARG A N 1
ATOM 707 C CA . ARG A 1 94 ? 9.272 8.163 -9.537 1.00 97.75 94 ARG A CA 1
ATOM 708 C C . ARG A 1 94 ? 9.927 9.512 -9.825 1.00 97.75 94 ARG A C 1
ATOM 710 O O . ARG A 1 94 ? 9.857 9.975 -10.958 1.00 97.75 94 ARG A O 1
ATOM 717 N N . ASP A 1 95 ? 10.538 10.131 -8.819 1.00 97.00 95 ASP A N 1
ATOM 718 C CA . ASP A 1 95 ? 11.128 11.467 -8.947 1.00 97.00 95 ASP A CA 1
ATOM 719 C C . ASP A 1 95 ? 12.331 11.481 -9.900 1.00 97.00 95 ASP A C 1
ATOM 721 O O . ASP A 1 95 ? 12.411 12.359 -10.753 1.00 97.00 95 ASP A O 1
ATOM 725 N N . GLU A 1 96 ? 13.206 10.476 -9.833 1.00 97.00 96 GLU A N 1
ATOM 726 C CA . GLU A 1 96 ? 14.388 10.381 -10.706 1.00 97.00 96 GLU A CA 1
ATOM 727 C C . GLU A 1 96 ? 14.044 10.056 -12.160 1.00 97.00 96 GLU A C 1
ATOM 729 O O . GLU A 1 96 ? 14.691 10.533 -13.086 1.00 97.00 96 GLU A O 1
ATOM 734 N N . THR A 1 97 ? 13.036 9.212 -12.384 1.00 95.25 97 THR A N 1
ATOM 735 C CA . THR A 1 97 ? 12.696 8.746 -13.740 1.00 95.25 97 THR A CA 1
ATOM 736 C C . THR A 1 97 ? 11.602 9.573 -14.401 1.00 95.25 97 THR A C 1
ATOM 738 O O . THR A 1 97 ? 11.324 9.398 -15.589 1.00 95.25 97 THR A O 1
ATOM 741 N N . GLY A 1 98 ? 10.904 10.405 -13.624 1.00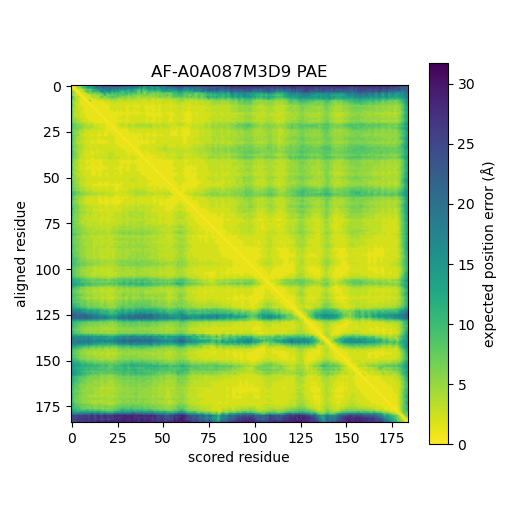 94.75 98 GLY A N 1
ATOM 742 C CA . GLY A 1 98 ? 9.649 11.033 -14.023 1.00 94.75 98 GLY A CA 1
ATOM 743 C C . GLY A 1 98 ? 8.536 10.028 -14.346 1.00 94.75 98 GLY A C 1
ATOM 744 O O . GLY A 1 98 ? 7.486 10.435 -14.838 1.00 94.75 98 GLY A O 1
ATOM 745 N N . ALA A 1 99 ? 8.734 8.726 -14.116 1.00 95.88 99 ALA A N 1
ATOM 746 C CA . ALA A 1 99 ? 7.75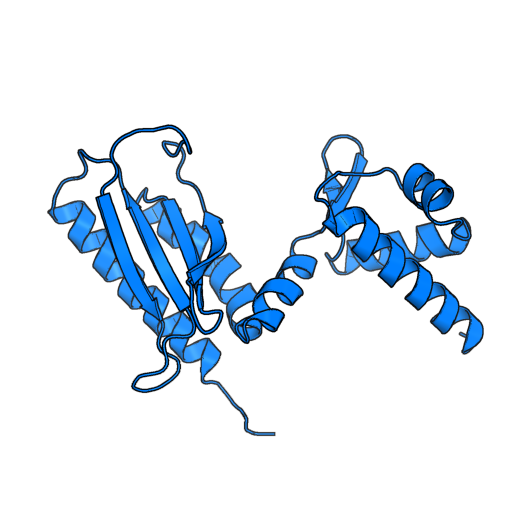7 7.692 -14.419 1.00 95.88 99 ALA A CA 1
ATOM 747 C C . ALA A 1 99 ? 6.724 7.576 -13.298 1.00 95.88 99 ALA A C 1
ATOM 749 O O . ALA A 1 99 ? 7.029 7.749 -12.119 1.00 95.88 99 ALA A O 1
ATOM 750 N N . THR A 1 100 ? 5.503 7.188 -13.651 1.00 96.81 100 THR A N 1
ATOM 751 C CA . THR A 1 100 ? 4.578 6.655 -12.652 1.00 96.81 100 THR A CA 1
ATOM 752 C C . THR A 1 100 ? 4.992 5.239 -12.311 1.00 96.81 100 THR A C 1
ATOM 754 O O . THR A 1 100 ? 5.092 4.388 -13.194 1.00 96.81 100 THR A O 1
ATOM 757 N N . VAL A 1 101 ? 5.215 4.986 -11.027 1.00 98.12 101 VAL A N 1
ATOM 758 C CA . VAL A 1 101 ? 5.668 3.689 -10.530 1.00 98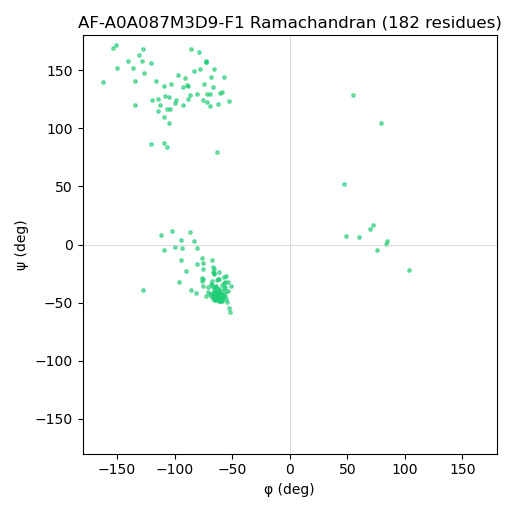.12 101 VAL A CA 1
ATOM 759 C C . VAL A 1 101 ? 4.494 2.991 -9.864 1.00 98.12 101 VAL A C 1
ATOM 761 O O . VAL A 1 101 ? 3.870 3.547 -8.967 1.00 98.12 101 VAL A O 1
ATOM 764 N N . ALA A 1 102 ? 4.198 1.765 -10.271 1.00 97.25 102 ALA A N 1
ATOM 765 C CA . ALA A 1 102 ? 3.260 0.891 -9.584 1.00 97.25 102 ALA A CA 1
ATOM 766 C C . ALA A 1 102 ? 3.985 -0.348 -9.059 1.00 97.25 102 ALA A C 1
ATOM 768 O O . ALA A 1 102 ? 4.847 -0.907 -9.737 1.00 97.25 102 ALA A O 1
ATOM 769 N N . LEU A 1 103 ? 3.618 -0.783 -7.857 1.00 97.56 103 LEU A N 1
ATOM 770 C CA . LEU A 1 103 ? 3.995 -2.081 -7.312 1.00 97.56 103 LEU A CA 1
ATOM 771 C C . LEU A 1 103 ? 2.775 -2.990 -7.405 1.00 97.56 103 LEU A C 1
ATOM 773 O O . LEU A 1 103 ? 1.758 -2.727 -6.757 1.00 97.56 103 LEU A O 1
ATOM 777 N N . ASP A 1 104 ? 2.887 -4.058 -8.188 1.00 97.44 104 ASP A N 1
ATOM 778 C CA . ASP A 1 104 ? 1.859 -5.088 -8.239 1.00 97.44 104 ASP A CA 1
ATOM 779 C C . ASP A 1 104 ? 2.303 -6.318 -7.450 1.00 97.44 104 ASP A C 1
ATOM 781 O O . ASP A 1 104 ? 3.448 -6.760 -7.568 1.00 97.44 104 ASP A O 1
ATOM 785 N N . ALA A 1 105 ? 1.376 -6.890 -6.695 1.00 95.69 105 ALA A N 1
ATOM 786 C CA . ALA A 1 105 ? 1.512 -8.172 -6.028 1.00 95.69 105 ALA A CA 1
ATOM 787 C C . ALA A 1 105 ? 0.867 -9.279 -6.863 1.00 95.69 105 ALA A C 1
ATOM 789 O O . ALA A 1 105 ? -0.140 -9.042 -7.525 1.00 95.69 105 ALA A O 1
ATOM 790 N N . ASN A 1 106 ? 1.436 -10.478 -6.823 1.00 93.56 106 ASN A N 1
ATOM 791 C CA . ASN A 1 106 ? 0.853 -11.666 -7.433 1.00 93.56 106 ASN A CA 1
ATOM 792 C C . ASN A 1 106 ? -0.088 -12.350 -6.428 1.00 93.56 106 ASN A C 1
ATOM 794 O O . ASN A 1 106 ? 0.340 -12.669 -5.319 1.00 93.56 106 ASN A O 1
ATOM 798 N N . ASP A 1 107 ? -1.345 -12.579 -6.807 1.00 88.06 107 ASP A N 1
ATOM 799 C CA . ASP A 1 107 ? -2.337 -13.292 -5.985 1.00 88.06 107 ASP A CA 1
ATOM 800 C C . ASP A 1 107 ? -2.421 -14.804 -6.296 1.00 88.06 107 ASP A C 1
ATOM 802 O O . ASP A 1 107 ? -3.237 -15.521 -5.719 1.00 88.06 107 ASP A O 1
ATOM 806 N N . GLY A 1 108 ? -1.557 -15.290 -7.193 1.00 86.50 108 GLY A N 1
ATOM 807 C CA . GLY A 1 108 ? -1.515 -16.657 -7.711 1.00 86.50 108 GLY A CA 1
ATOM 808 C C . GLY A 1 108 ? -2.082 -16.793 -9.127 1.00 86.50 108 GLY A C 1
ATOM 809 O O . GLY A 1 108 ? -1.716 -17.732 -9.833 1.00 86.50 108 GLY A O 1
ATOM 810 N N . VAL A 1 109 ? -2.926 -15.854 -9.564 1.00 87.81 109 VAL A N 1
ATOM 811 C CA . VAL A 1 109 ? -3.572 -15.866 -10.889 1.00 87.81 109 VAL A CA 1
ATOM 812 C C . VAL A 1 109 ? -3.343 -14.548 -11.631 1.00 87.81 109 VAL A C 1
ATOM 814 O O . VAL A 1 109 ? -3.100 -14.528 -12.840 1.00 87.81 109 VAL A O 1
ATOM 817 N N . HIS A 1 110 ? -3.392 -13.438 -10.906 1.00 91.62 110 HIS A N 1
ATOM 818 C CA . HIS A 1 110 ? -3.337 -12.080 -11.408 1.00 91.62 110 HIS A CA 1
ATOM 819 C C . HIS A 1 110 ? -2.314 -11.237 -10.648 1.00 91.62 110 HIS A C 1
ATOM 821 O O . HIS A 1 110 ? -1.867 -11.551 -9.545 1.00 91.62 110 HIS A O 1
ATOM 827 N N . PHE A 1 111 ? -1.954 -10.116 -11.271 1.00 94.44 111 PHE A N 1
ATOM 828 C CA . PHE A 1 111 ? -1.205 -9.056 -10.615 1.00 94.44 111 PHE A CA 1
ATOM 829 C C . PHE A 1 111 ? -2.158 -7.941 -10.193 1.00 94.44 111 PHE A C 1
ATOM 831 O O . PHE A 1 111 ? -2.823 -7.343 -11.040 1.00 94.44 111 PHE A O 1
ATOM 838 N N . VAL A 1 112 ? -2.181 -7.643 -8.897 1.00 95.19 112 VAL A N 1
ATOM 839 C CA . VAL A 1 112 ? -2.997 -6.590 -8.284 1.00 95.19 112 VAL A CA 1
ATOM 840 C C . VAL A 1 112 ? -2.091 -5.447 -7.852 1.00 95.19 112 VAL A C 1
ATOM 842 O O . VAL A 1 112 ? -1.113 -5.659 -7.138 1.00 95.19 112 VAL A O 1
ATOM 845 N N . THR A 1 113 ? -2.402 -4.219 -8.261 1.00 95.50 113 THR A N 1
ATOM 846 C CA . THR A 1 113 ? -1.648 -3.039 -7.821 1.00 95.50 113 THR A CA 1
ATOM 847 C C . THR A 1 113 ? -1.903 -2.763 -6.342 1.00 95.50 113 THR A C 1
ATOM 849 O O . THR A 1 113 ? -3.029 -2.486 -5.941 1.00 95.50 113 THR A O 1
ATOM 852 N N . ILE A 1 114 ? -0.840 -2.804 -5.540 1.00 94.75 114 ILE A N 1
ATOM 853 C CA . ILE A 1 114 ? -0.873 -2.564 -4.086 1.00 94.75 114 ILE A CA 1
ATOM 854 C C . ILE A 1 114 ? -0.223 -1.232 -3.685 1.00 94.75 114 ILE A C 1
ATOM 856 O O . ILE A 1 114 ? -0.233 -0.850 -2.516 1.00 94.75 114 ILE A O 1
ATOM 860 N N . GLY A 1 115 ? 0.357 -0.518 -4.650 1.00 94.50 115 GLY A N 1
ATOM 861 C CA . GLY A 1 115 ? 0.888 0.828 -4.472 1.00 94.50 115 GLY A CA 1
ATOM 862 C C . GLY A 1 115 ? 1.084 1.522 -5.814 1.00 94.50 115 GLY A C 1
ATOM 863 O O . GLY A 1 115 ? 1.520 0.892 -6.777 1.00 94.50 115 GLY A O 1
ATOM 864 N N . LEU A 1 116 ? 0.758 2.814 -5.866 1.00 95.62 116 LEU A N 1
ATOM 865 C CA . LEU A 1 116 ? 0.924 3.669 -7.038 1.00 95.62 116 LEU A CA 1
ATOM 866 C C . LEU A 1 116 ? 1.540 5.002 -6.609 1.00 95.62 116 LEU A C 1
ATOM 868 O O . LEU A 1 116 ? 0.953 5.748 -5.829 1.00 95.62 116 LEU A O 1
ATOM 872 N N . TRP A 1 117 ? 2.702 5.315 -7.164 1.00 96.75 117 TRP A N 1
ATOM 873 C CA . TRP A 1 117 ? 3.396 6.585 -7.007 1.00 96.75 117 TRP A CA 1
ATOM 874 C C . TRP A 1 117 ? 3.313 7.322 -8.338 1.00 96.75 117 TRP A C 1
ATOM 876 O O . TRP A 1 117 ? 4.165 7.172 -9.214 1.00 96.75 117 TRP A O 1
ATOM 886 N N . ALA A 1 118 ? 2.223 8.071 -8.499 1.00 95.81 118 ALA A N 1
ATOM 887 C CA . ALA A 1 118 ? 1.921 8.806 -9.718 1.00 95.81 118 ALA A CA 1
ATOM 888 C C . ALA A 1 118 ? 2.891 9.976 -9.919 1.00 95.81 118 ALA A C 1
ATOM 890 O O . ALA A 1 118 ? 3.094 10.788 -9.013 1.00 95.81 118 ALA A O 1
ATOM 891 N N . ALA A 1 119 ? 3.467 10.063 -11.115 1.00 94.94 119 ALA A N 1
ATOM 892 C CA . ALA A 1 119 ? 4.169 11.249 -11.581 1.00 94.94 119 ALA A CA 1
ATOM 893 C C . ALA A 1 119 ? 3.164 12.374 -11.905 1.00 94.94 119 ALA A C 1
ATOM 895 O O . ALA A 1 119 ? 2.007 12.078 -12.215 1.00 94.94 119 ALA A O 1
ATOM 896 N N . PRO A 1 120 ? 3.576 13.657 -11.902 1.00 93.62 120 PRO A N 1
ATOM 897 C CA . PRO A 1 120 ? 2.656 14.785 -12.090 1.00 93.62 120 PRO A CA 1
ATOM 898 C C . PRO A 1 120 ? 1.842 14.764 -13.393 1.00 93.62 120 PRO A C 1
ATOM 900 O O . PRO A 1 120 ? 0.747 15.318 -13.446 1.00 93.62 120 PRO A O 1
ATOM 903 N N . TRP A 1 121 ? 2.367 14.139 -14.451 1.00 90.75 121 TRP A N 1
ATOM 904 C CA . TRP A 1 121 ? 1.688 14.041 -15.746 1.00 90.75 121 TRP A CA 1
ATOM 905 C C . TRP A 1 121 ? 0.630 12.930 -15.799 1.00 90.75 121 TRP A C 1
ATOM 907 O O . TRP A 1 121 ? -0.196 12.927 -16.712 1.00 90.75 121 TRP A O 1
ATOM 917 N N . TYR A 1 122 ? 0.648 11.973 -14.867 1.00 92.50 122 TYR A N 1
ATOM 918 C CA . TYR A 1 122 ? -0.194 10.785 -14.949 1.00 92.50 122 TYR A CA 1
ATOM 919 C C . TYR A 1 122 ? -1.660 11.105 -14.691 1.00 92.50 122 TYR A C 1
ATOM 921 O O . TYR A 1 122 ? -2.023 11.705 -13.680 1.00 92.50 122 TYR A O 1
ATOM 929 N N . ARG A 1 123 ? -2.512 10.641 -15.604 1.00 87.69 123 ARG A N 1
ATOM 930 C CA . ARG A 1 123 ? -3.965 10.650 -15.455 1.00 87.69 123 ARG A CA 1
ATOM 931 C C . ARG A 1 123 ? -4.500 9.291 -15.873 1.00 87.69 123 ARG A C 1
ATOM 933 O O . ARG A 1 123 ? -4.003 8.709 -16.836 1.00 87.69 123 ARG A O 1
ATOM 940 N N . SER A 1 124 ? -5.499 8.783 -15.158 1.00 78.31 124 SER A N 1
ATOM 941 C CA . SER A 1 124 ? -6.077 7.459 -15.427 1.00 78.31 124 SER A CA 1
ATOM 942 C C . SER A 1 124 ? -6.784 7.367 -16.782 1.00 78.31 124 SER A C 1
ATOM 944 O O . SER A 1 124 ? -6.970 6.270 -17.295 1.00 78.31 124 SER A O 1
ATOM 946 N N . ASP A 1 125 ? -7.178 8.505 -17.347 1.00 82.19 125 ASP A N 1
ATOM 947 C CA . ASP A 1 125 ? -7.878 8.650 -18.622 1.00 82.19 125 ASP A CA 1
ATOM 948 C C . ASP A 1 125 ? -6.954 9.036 -19.794 1.00 82.19 125 ASP A C 1
ATOM 950 O O . ASP A 1 125 ? -7.422 9.139 -20.928 1.00 82.19 125 ASP A O 1
ATOM 954 N N . MET A 1 126 ? -5.648 9.236 -19.560 1.00 70.38 126 MET A N 1
ATOM 955 C CA . MET A 1 126 ? -4.703 9.604 -20.621 1.00 70.38 126 MET A CA 1
ATOM 956 C C . MET A 1 126 ? -4.424 8.417 -21.559 1.00 70.38 126 MET A C 1
ATOM 958 O O . MET A 1 126 ? -3.924 7.379 -21.108 1.00 70.38 126 MET A O 1
ATOM 962 N N . PRO A 1 127 ? -4.673 8.556 -22.875 1.00 68.69 127 PRO A N 1
ATOM 963 C CA . PRO A 1 127 ? -4.315 7.530 -23.839 1.00 68.69 127 PRO A CA 1
ATOM 964 C C . PRO A 1 127 ? -2.803 7.529 -24.094 1.00 68.69 127 PRO A C 1
ATOM 966 O O . PRO A 1 127 ? -2.189 8.575 -24.279 1.00 68.69 127 PRO A O 1
ATOM 969 N N . GLY A 1 128 ? -2.223 6.330 -24.179 1.00 77.81 128 GLY A N 1
ATOM 970 C CA . GLY A 1 128 ? -0.843 6.129 -24.621 1.00 77.81 128 GLY A CA 1
ATOM 971 C C . GLY A 1 128 ? 0.204 6.416 -23.543 1.00 77.81 128 GLY A C 1
ATOM 972 O O . GLY A 1 128 ? 0.564 7.555 -23.266 1.00 77.81 128 GLY A O 1
ATOM 973 N N . HIS A 1 129 ? 0.769 5.350 -22.989 1.00 87.62 129 HIS A N 1
ATOM 974 C CA . HIS A 1 129 ? 1.966 5.396 -22.158 1.00 87.62 129 HIS A CA 1
ATOM 975 C C . HIS A 1 129 ? 2.896 4.262 -22.576 1.00 87.62 129 HIS A C 1
ATOM 977 O O . HIS A 1 129 ? 2.452 3.215 -23.053 1.00 87.62 129 HIS A O 1
ATOM 983 N N . ARG A 1 130 ? 4.197 4.465 -22.388 1.00 91.31 130 ARG A N 1
ATOM 984 C CA . ARG A 1 130 ? 5.163 3.371 -22.465 1.00 91.31 130 ARG A CA 1
ATOM 985 C C . ARG A 1 130 ? 5.125 2.625 -21.143 1.00 91.31 130 ARG A C 1
ATOM 987 O O . ARG A 1 130 ? 5.180 3.253 -20.089 1.00 91.31 130 ARG A O 1
ATOM 994 N N . LEU A 1 131 ? 4.993 1.305 -21.207 1.00 93.44 131 LEU A N 1
ATOM 995 C CA . LEU A 1 131 ? 4.966 0.442 -20.034 1.00 93.44 131 LEU A CA 1
ATOM 996 C C . LEU A 1 131 ? 6.216 -0.430 -20.015 1.00 93.44 131 LEU A C 1
ATOM 998 O O . LEU A 1 131 ? 6.396 -1.270 -20.895 1.00 93.44 131 LEU A O 1
ATOM 1002 N N . THR A 1 132 ? 7.009 -0.290 -18.959 1.00 95.75 132 THR A N 1
ATOM 1003 C CA . THR A 1 132 ? 8.073 -1.235 -18.620 1.00 95.75 132 THR A CA 1
ATOM 1004 C C . THR A 1 132 ? 7.671 -2.012 -17.377 1.00 95.75 132 THR A C 1
ATOM 1006 O O . THR A 1 132 ? 7.167 -1.440 -16.413 1.00 95.75 132 THR A O 1
ATOM 1009 N N . THR A 1 133 ? 7.887 -3.325 -17.385 1.00 97.06 133 THR A N 1
ATOM 1010 C CA . THR A 1 133 ? 7.604 -4.191 -16.236 1.00 97.06 133 THR A CA 1
ATOM 1011 C C . THR A 1 133 ? 8.880 -4.875 -15.774 1.00 97.06 133 THR A C 1
ATOM 1013 O O . THR A 1 133 ? 9.513 -5.575 -16.558 1.00 97.06 133 THR A O 1
ATOM 1016 N N . ILE A 1 134 ? 9.224 -4.707 -14.498 1.00 96.69 134 ILE A N 1
ATOM 1017 C CA . ILE A 1 134 ? 10.401 -5.310 -13.874 1.00 96.69 134 ILE A CA 1
ATOM 1018 C C . ILE A 1 134 ? 9.940 -6.319 -12.813 1.00 96.69 134 ILE A C 1
ATOM 1020 O O . ILE A 1 134 ? 9.317 -5.921 -11.823 1.00 96.69 134 ILE A O 1
ATOM 1024 N N . PRO A 1 135 ? 10.201 -7.624 -12.986 1.00 94.50 135 PRO A N 1
ATOM 1025 C CA . PRO A 1 135 ? 9.826 -8.632 -12.001 1.00 94.50 135 PRO A CA 1
ATOM 1026 C C . PRO A 1 135 ? 10.648 -8.490 -10.711 1.00 94.50 135 PRO A C 1
ATOM 1028 O O . PRO A 1 135 ? 11.842 -8.199 -10.745 1.00 94.50 135 PRO A O 1
ATOM 1031 N N . ILE A 1 136 ? 10.013 -8.750 -9.567 1.00 92.69 136 ILE A N 1
ATOM 1032 C CA . ILE A 1 136 ? 10.681 -8.905 -8.272 1.00 92.69 136 ILE A CA 1
ATOM 1033 C C . ILE A 1 136 ? 10.597 -10.385 -7.917 1.00 92.69 136 ILE A C 1
ATOM 1035 O O . ILE A 1 136 ? 9.514 -10.896 -7.629 1.00 92.69 136 ILE A O 1
ATOM 1039 N N . TYR A 1 137 ? 11.732 -11.076 -7.951 1.00 85.50 137 TYR A N 1
ATOM 1040 C CA . TYR A 1 137 ? 11.805 -12.497 -7.624 1.00 85.50 137 TYR A CA 1
ATOM 1041 C C . TYR A 1 137 ? 12.142 -12.697 -6.150 1.00 85.50 137 TYR A C 1
ATOM 1043 O O . TYR A 1 137 ? 13.054 -12.062 -5.633 1.00 85.50 137 TYR A O 1
ATOM 1051 N N . ARG A 1 138 ? 11.444 -13.614 -5.476 1.00 78.69 138 ARG A N 1
ATOM 1052 C CA . ARG A 1 138 ? 11.860 -14.092 -4.143 1.00 78.69 138 ARG A CA 1
ATOM 1053 C C . ARG A 1 138 ? 12.868 -15.233 -4.259 1.00 78.69 138 ARG A C 1
ATOM 1055 O O . ARG A 1 138 ? 13.807 -15.320 -3.481 1.00 78.69 138 ARG A O 1
ATOM 1062 N N . SER A 1 139 ? 12.653 -16.115 -5.226 1.00 74.31 139 SER A N 1
ATOM 1063 C CA . SER A 1 139 ? 13.511 -17.251 -5.562 1.00 74.31 139 SER A CA 1
ATOM 1064 C C . SER A 1 139 ? 13.364 -17.549 -7.054 1.00 74.31 139 SER A C 1
ATOM 1066 O O . SER A 1 139 ? 12.495 -16.974 -7.716 1.00 74.31 139 SER A O 1
ATOM 1068 N N . LEU A 1 140 ? 14.192 -18.449 -7.596 1.00 70.38 140 LEU A N 1
ATOM 1069 C CA . LEU A 1 140 ? 14.080 -18.864 -8.997 1.00 70.38 140 LEU A CA 1
ATOM 1070 C C . LEU A 1 140 ? 12.635 -19.314 -9.296 1.00 70.38 140 LEU A C 1
ATOM 1072 O O . LEU A 1 140 ? 12.100 -20.172 -8.597 1.00 70.38 140 LEU A O 1
ATOM 1076 N N . GLY A 1 141 ? 11.992 -18.698 -10.290 1.00 70.38 141 GLY A N 1
ATOM 1077 C CA . GLY A 1 141 ? 10.620 -19.024 -10.703 1.00 70.38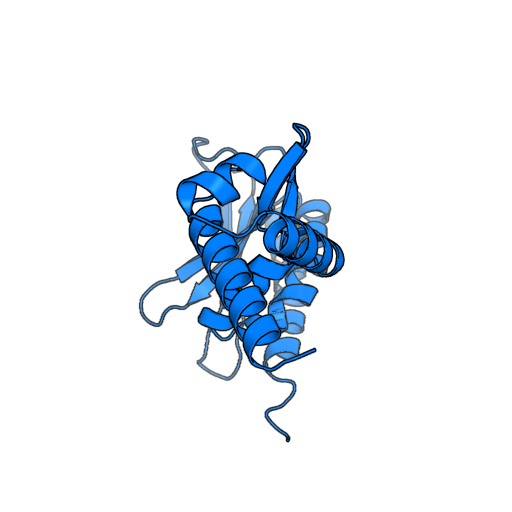 141 GLY A CA 1
ATOM 1078 C C . GLY A 1 141 ? 9.494 -18.515 -9.790 1.00 70.38 141 GLY A C 1
ATOM 1079 O O . GLY A 1 141 ? 8.332 -18.648 -10.160 1.00 70.38 141 GLY A O 1
ATOM 1080 N N . ASN A 1 142 ? 9.795 -17.899 -8.640 1.00 81.75 142 ASN A N 1
ATOM 1081 C CA . ASN A 1 142 ? 8.786 -17.286 -7.774 1.00 81.75 142 ASN A CA 1
ATOM 1082 C C . ASN A 1 142 ? 8.816 -15.760 -7.907 1.00 81.75 142 ASN A C 1
ATOM 1084 O O . ASN A 1 142 ? 9.703 -15.097 -7.359 1.00 81.75 142 ASN A O 1
ATOM 1088 N N . GLN A 1 143 ? 7.821 -15.223 -8.613 1.00 86.44 143 GLN A N 1
ATOM 1089 C CA . GLN A 1 143 ? 7.602 -13.793 -8.811 1.00 86.44 143 GLN A CA 1
ATOM 1090 C C . GLN A 1 143 ? 6.403 -13.319 -7.971 1.00 86.44 143 GLN A C 1
ATOM 1092 O O . GLN A 1 143 ? 5.282 -13.239 -8.487 1.00 86.44 143 GLN A O 1
ATOM 1097 N N . PRO A 1 144 ? 6.605 -12.995 -6.680 1.00 89.31 144 PRO A N 1
ATOM 1098 C CA . PRO A 1 144 ? 5.519 -12.527 -5.825 1.00 89.31 144 PRO A CA 1
ATOM 1099 C C . PRO A 1 144 ? 5.109 -11.078 -6.118 1.00 89.31 144 PRO A C 1
ATOM 1101 O O . PRO A 1 144 ? 4.053 -10.645 -5.667 1.00 89.31 144 PRO A O 1
ATOM 1104 N N . ALA A 1 145 ? 5.937 -10.310 -6.834 1.00 95.44 145 ALA A N 1
ATOM 1105 C CA . ALA A 1 145 ? 5.651 -8.918 -7.154 1.00 95.44 145 ALA A CA 1
ATOM 1106 C C . ALA A 1 145 ? 6.339 -8.455 -8.446 1.00 95.44 145 ALA A C 1
ATOM 1108 O O . ALA A 1 145 ? 7.213 -9.129 -8.998 1.00 95.44 145 ALA A O 1
ATOM 1109 N N . ARG A 1 146 ? 5.957 -7.275 -8.932 1.00 96.88 146 ARG A N 1
ATOM 1110 C CA . ARG A 1 146 ? 6.632 -6.573 -10.033 1.00 96.88 146 ARG A CA 1
ATOM 1111 C C . ARG A 1 146 ? 6.490 -5.066 -9.891 1.00 96.88 146 ARG A C 1
ATOM 1113 O O . ARG A 1 146 ? 5.490 -4.582 -9.366 1.00 96.88 146 ARG A O 1
ATOM 1120 N N . LEU A 1 147 ? 7.466 -4.338 -10.417 1.00 97.94 147 LEU A N 1
ATOM 1121 C CA . LEU A 1 147 ? 7.338 -2.912 -10.678 1.00 97.94 147 LEU A CA 1
ATOM 1122 C C . LEU A 1 147 ? 6.782 -2.711 -12.085 1.00 97.94 147 LEU A C 1
ATOM 1124 O O . LEU A 1 147 ? 7.230 -3.357 -13.030 1.00 97.94 147 LEU A O 1
ATOM 1128 N N . ARG A 1 148 ? 5.838 -1.788 -12.229 1.00 97.19 148 ARG A N 1
ATOM 1129 C CA . ARG A 1 148 ? 5.418 -1.243 -13.519 1.00 97.19 148 ARG A CA 1
ATOM 1130 C C . ARG A 1 148 ? 5.784 0.226 -13.567 1.00 97.19 148 ARG A C 1
ATOM 1132 O O . ARG A 1 148 ? 5.394 0.986 -12.686 1.00 97.19 148 ARG A O 1
ATOM 1139 N N . LEU A 1 149 ? 6.524 0.611 -14.593 1.00 97.31 149 LEU A N 1
ATOM 1140 C CA . LEU A 1 149 ? 6.877 1.989 -14.876 1.00 97.31 149 LEU A CA 1
ATOM 1141 C C . LEU A 1 149 ? 6.059 2.429 -16.079 1.00 97.31 149 LEU A C 1
ATOM 1143 O O . LEU A 1 149 ? 6.186 1.859 -17.162 1.00 97.31 149 LEU A O 1
ATOM 1147 N N . LEU A 1 150 ? 5.201 3.418 -15.868 1.00 95.19 150 LEU A N 1
ATOM 1148 C CA . LEU A 1 150 ? 4.469 4.085 -16.928 1.00 95.19 150 LEU A CA 1
ATOM 1149 C C . LEU A 1 150 ? 5.217 5.379 -17.223 1.00 95.19 150 LEU A C 1
ATOM 1151 O O . LEU A 1 150 ? 5.440 6.171 -16.312 1.00 95.19 150 LEU A O 1
ATOM 1155 N N . GLN A 1 151 ? 5.601 5.581 -18.475 1.00 93.19 151 GLN A N 1
ATOM 1156 C CA . GLN A 1 151 ? 6.290 6.774 -18.967 1.00 93.19 151 GLN A CA 1
ATOM 1157 C C . GLN A 1 151 ? 5.452 7.434 -20.065 1.00 93.19 151 GLN A C 1
ATOM 1159 O O . GLN A 1 151 ? 4.635 6.771 -20.715 1.00 93.19 151 GLN A O 1
ATOM 1164 N N . GLU A 1 152 ? 5.646 8.734 -20.286 1.00 91.06 152 GLU A N 1
ATOM 1165 C CA . GLU A 1 152 ? 4.978 9.432 -21.385 1.00 91.06 152 GLU A CA 1
ATOM 1166 C C . GLU A 1 152 ? 5.306 8.756 -22.729 1.00 91.06 152 GLU A C 1
ATOM 1168 O O . GLU A 1 152 ? 6.419 8.283 -22.961 1.00 91.06 152 GLU A O 1
ATOM 1173 N N . ALA A 1 153 ? 4.349 8.719 -23.660 1.00 87.31 153 ALA A N 1
ATOM 1174 C CA . ALA A 1 153 ? 4.559 8.073 -24.962 1.00 87.31 153 ALA A CA 1
ATOM 1175 C C . ALA A 1 153 ? 5.766 8.648 -25.734 1.00 87.31 153 ALA A C 1
ATOM 1177 O O . ALA A 1 153 ? 6.469 7.920 -26.442 1.00 87.31 153 ALA A O 1
ATOM 1178 N N . ARG A 1 154 ? 6.017 9.952 -25.551 1.00 87.50 154 ARG A N 1
ATOM 1179 C CA . ARG A 1 154 ? 7.113 10.713 -26.165 1.00 87.50 154 ARG A CA 1
ATOM 1180 C C . ARG A 1 154 ? 8.470 10.548 -25.477 1.00 87.50 154 ARG A C 1
ATOM 1182 O O . ARG A 1 154 ? 9.431 11.149 -25.941 1.00 87.50 154 ARG A O 1
ATOM 1189 N N . THR A 1 155 ? 8.559 9.802 -24.374 1.00 88.19 155 THR A N 1
ATOM 1190 C CA . THR A 1 155 ? 9.846 9.575 -23.709 1.00 88.19 155 THR A CA 1
ATOM 1191 C C . THR A 1 155 ? 10.812 8.879 -24.668 1.00 88.19 155 THR A C 1
ATOM 1193 O O . THR A 1 155 ? 10.464 7.879 -25.300 1.00 88.19 155 THR A O 1
ATOM 1196 N N . GLU A 1 156 ? 12.019 9.430 -24.776 1.00 90.75 156 GLU A N 1
ATOM 1197 C CA . GLU A 1 156 ? 13.085 8.917 -25.633 1.00 90.75 156 GLU A CA 1
ATOM 1198 C C . GLU A 1 156 ? 13.567 7.538 -25.164 1.00 90.75 156 GLU A C 1
ATOM 1200 O O . GLU A 1 156 ? 13.553 7.234 -23.970 1.00 90.75 156 GLU A O 1
ATOM 1205 N N . GLU A 1 157 ? 14.049 6.708 -26.092 1.00 90.12 157 GLU A N 1
ATOM 1206 C CA . GLU A 1 157 ? 14.518 5.349 -25.782 1.00 90.12 157 GLU A CA 1
ATOM 1207 C C . GLU A 1 157 ? 15.619 5.330 -24.713 1.00 90.12 157 GLU A C 1
ATOM 1209 O O . GLU A 1 157 ? 15.612 4.460 -23.843 1.00 90.12 157 GLU A O 1
ATOM 1214 N N . GLY A 1 158 ? 16.514 6.326 -24.717 1.00 91.25 158 GLY A N 1
ATOM 1215 C CA . GLY A 1 158 ? 17.544 6.484 -23.687 1.00 91.25 158 GLY A CA 1
ATOM 1216 C C . GLY A 1 158 ? 16.956 6.670 -22.284 1.00 91.25 158 GLY A C 1
ATOM 1217 O O . GLY A 1 158 ? 17.385 5.997 -21.346 1.00 91.25 158 GLY A O 1
ATOM 1218 N N . GLY A 1 159 ? 15.916 7.500 -22.154 1.00 91.56 159 GLY A N 1
ATOM 1219 C CA . GLY A 1 159 ? 15.212 7.716 -20.887 1.00 91.56 159 GLY A CA 1
ATOM 1220 C C . GLY A 1 159 ? 14.418 6.489 -20.425 1.00 91.56 159 GLY A C 1
ATOM 1221 O O . GLY A 1 159 ? 14.349 6.201 -19.231 1.00 91.56 159 GLY A O 1
ATOM 1222 N N . VAL A 1 160 ? 13.860 5.709 -21.357 1.00 92.50 160 VAL A N 1
ATOM 1223 C CA . VAL A 1 160 ? 13.223 4.417 -21.036 1.00 92.50 160 VAL A CA 1
ATOM 1224 C C . VAL A 1 160 ? 14.258 3.412 -20.520 1.00 92.50 160 VAL A C 1
ATOM 1226 O O . VAL A 1 160 ? 14.030 2.746 -19.507 1.00 92.50 160 VAL A O 1
ATOM 1229 N N . ALA A 1 161 ? 15.414 3.310 -21.180 1.00 93.88 161 ALA A N 1
ATOM 1230 C CA . ALA A 1 161 ? 16.482 2.392 -20.790 1.00 93.88 161 ALA A CA 1
ATOM 1231 C C . ALA A 1 161 ? 17.090 2.751 -19.424 1.00 93.88 161 ALA A C 1
ATOM 1233 O O . ALA A 1 161 ? 17.358 1.868 -18.608 1.00 93.88 161 ALA A O 1
ATOM 1234 N N . GLU A 1 162 ? 17.283 4.039 -19.145 1.00 95.19 162 GLU A N 1
ATOM 1235 C CA . GLU A 1 162 ? 17.763 4.512 -17.848 1.00 95.19 162 GLU A CA 1
ATOM 1236 C C . GLU A 1 162 ? 16.773 4.219 -16.717 1.00 95.19 162 GLU A C 1
ATOM 1238 O O . GLU A 1 162 ? 17.163 3.636 -15.701 1.00 95.19 162 GLU A O 1
ATOM 1243 N N . ALA A 1 163 ? 15.489 4.529 -16.917 1.00 95.44 163 ALA A N 1
ATOM 1244 C CA . ALA A 1 163 ? 14.447 4.227 -15.941 1.00 95.44 163 ALA A CA 1
ATOM 1245 C C . ALA A 1 163 ? 14.356 2.723 -15.642 1.00 95.44 163 ALA A C 1
ATOM 1247 O O . ALA A 1 163 ? 14.237 2.322 -14.483 1.00 95.44 163 ALA A O 1
ATOM 1248 N N . SER A 1 164 ? 14.487 1.889 -16.678 1.00 96.38 164 SER A N 1
ATOM 1249 C CA . SER A 1 164 ? 14.512 0.428 -16.546 1.00 96.38 164 SER A CA 1
ATOM 1250 C C . SER A 1 164 ? 15.692 -0.037 -15.689 1.00 96.38 164 SER A C 1
ATOM 1252 O O . SER A 1 164 ? 15.502 -0.799 -14.746 1.00 96.38 164 SER A O 1
ATOM 1254 N N . ARG A 1 165 ? 16.896 0.495 -15.935 1.00 97.38 165 ARG A N 1
ATOM 1255 C CA . ARG A 1 165 ? 18.112 0.160 -15.176 1.00 97.38 165 ARG A CA 1
ATOM 1256 C C . ARG A 1 165 ? 17.995 0.524 -13.693 1.00 97.38 165 ARG A C 1
ATO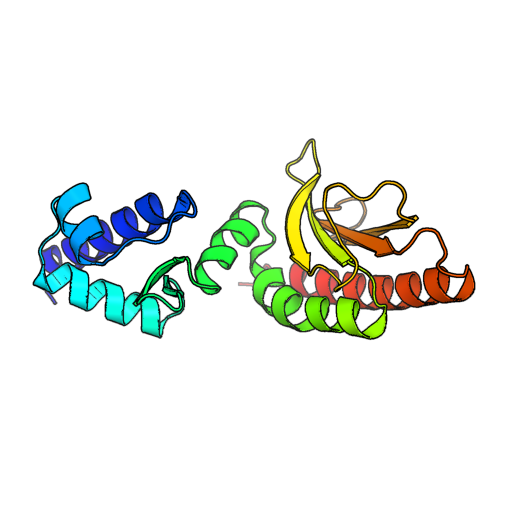M 1258 O O . ARG A 1 165 ? 18.385 -0.258 -12.825 1.00 97.38 165 ARG A O 1
ATOM 1265 N N . LEU A 1 166 ? 17.452 1.706 -13.389 1.00 97.44 166 LEU A N 1
ATOM 1266 C CA . LEU A 1 166 ? 17.202 2.133 -12.008 1.00 97.44 166 LEU A CA 1
ATOM 1267 C C . LEU A 1 166 ? 16.159 1.232 -11.336 1.00 97.44 166 LEU A C 1
ATOM 1269 O O . LEU A 1 166 ? 16.371 0.763 -10.215 1.00 97.44 166 LEU A O 1
ATOM 1273 N N . ALA A 1 167 ? 15.067 0.929 -12.039 1.00 97.25 167 ALA A N 1
ATOM 1274 C CA . ALA A 1 167 ? 14.016 0.048 -11.548 1.00 97.25 167 ALA A CA 1
ATOM 1275 C C . ALA A 1 167 ? 14.514 -1.382 -11.287 1.00 97.25 167 ALA A C 1
ATOM 1277 O O . ALA A 1 167 ? 14.144 -1.971 -10.275 1.00 97.25 167 ALA A O 1
ATOM 1278 N N . GLU A 1 168 ? 15.390 -1.927 -12.131 1.00 96.94 168 GLU A N 1
ATOM 1279 C CA . GLU A 1 168 ? 16.053 -3.221 -11.915 1.00 96.94 168 GLU A CA 1
ATOM 1280 C C . GLU A 1 168 ? 16.914 -3.229 -10.649 1.00 96.94 168 GLU A C 1
ATOM 1282 O O . GLU A 1 168 ? 16.871 -4.185 -9.868 1.00 96.94 168 GLU A O 1
ATOM 1287 N N . GLY A 1 169 ? 17.668 -2.152 -10.405 1.00 95.81 169 GLY A N 1
ATOM 1288 C CA . GLY A 1 169 ? 18.442 -1.987 -9.174 1.00 95.81 169 GLY A CA 1
ATOM 1289 C C . GLY A 1 169 ? 17.553 -1.981 -7.928 1.00 95.81 169 GLY A C 1
ATOM 1290 O O . GLY A 1 169 ? 17.852 -2.652 -6.938 1.00 95.81 169 GLY A O 1
ATOM 1291 N N . ILE A 1 170 ? 16.421 -1.278 -7.985 1.00 96.12 170 ILE A N 1
ATOM 1292 C CA . ILE A 1 170 ? 15.445 -1.249 -6.890 1.00 96.12 170 ILE A CA 1
ATOM 1293 C C . ILE A 1 170 ? 14.752 -2.598 -6.712 1.00 96.12 170 ILE A C 1
ATOM 1295 O O . ILE A 1 170 ? 14.642 -3.071 -5.583 1.00 96.12 170 ILE A O 1
ATOM 1299 N N . ALA A 1 171 ? 14.323 -3.244 -7.796 1.00 95.06 171 ALA A N 1
ATOM 1300 C CA . ALA A 1 171 ? 13.684 -4.555 -7.753 1.00 95.06 171 ALA A CA 1
ATOM 1301 C C . ALA A 1 171 ? 14.585 -5.597 -7.077 1.00 95.06 171 ALA A C 1
ATOM 1303 O O . ALA A 1 171 ? 14.098 -6.402 -6.284 1.00 95.06 171 ALA A O 1
ATOM 1304 N N . ARG A 1 172 ? 15.902 -5.530 -7.307 1.00 92.62 172 ARG A N 1
ATOM 1305 C CA . ARG A 1 172 ? 16.890 -6.374 -6.624 1.00 92.62 172 ARG A CA 1
ATOM 1306 C C . ARG A 1 172 ? 16.942 -6.115 -5.118 1.00 92.62 172 ARG A C 1
ATOM 1308 O O . ARG A 1 172 ? 16.857 -7.056 -4.340 1.00 92.62 172 ARG A O 1
ATOM 1315 N N . ARG A 1 173 ? 16.987 -4.849 -4.697 1.00 92.56 173 ARG A N 1
ATOM 1316 C CA . ARG A 1 173 ? 16.966 -4.484 -3.266 1.00 92.56 173 ARG A CA 1
ATOM 1317 C C . ARG A 1 173 ? 15.657 -4.881 -2.579 1.00 92.56 173 ARG A C 1
ATOM 1319 O O . ARG A 1 173 ? 15.656 -5.287 -1.419 1.00 92.56 173 ARG A O 1
ATOM 1326 N N . LEU A 1 174 ? 14.532 -4.789 -3.289 1.00 92.50 174 LEU A N 1
ATOM 1327 C CA . LEU A 1 174 ? 13.244 -5.284 -2.800 1.00 92.50 174 LEU A CA 1
ATOM 1328 C C . LEU A 1 174 ? 13.260 -6.816 -2.675 1.00 92.50 174 LEU A C 1
ATOM 1330 O O . LEU A 1 174 ? 12.836 -7.347 -1.652 1.00 92.50 174 LEU A O 1
ATOM 1334 N N . ALA A 1 175 ? 13.797 -7.531 -3.664 1.00 91.19 175 ALA A N 1
ATOM 1335 C CA . ALA A 1 175 ? 13.964 -8.982 -3.602 1.00 91.19 175 ALA A CA 1
ATOM 1336 C C . ALA A 1 175 ? 14.811 -9.417 -2.392 1.00 91.19 175 ALA A C 1
ATOM 1338 O O . ALA A 1 175 ? 14.404 -10.307 -1.649 1.00 91.19 175 ALA A O 1
ATOM 1339 N N . GLU A 1 176 ? 15.930 -8.741 -2.128 1.00 90.06 176 GLU A N 1
ATOM 1340 C CA . GLU A 1 176 ? 16.776 -8.988 -0.950 1.00 90.06 176 GLU A CA 1
ATOM 1341 C C . GLU A 1 176 ? 15.985 -8.845 0.364 1.00 90.06 176 GLU A C 1
ATOM 1343 O O . GLU A 1 176 ? 16.064 -9.708 1.242 1.00 90.06 176 GLU A O 1
ATOM 1348 N N . ALA A 1 177 ? 15.138 -7.815 0.477 1.00 87.81 177 ALA A N 1
ATOM 1349 C CA . ALA A 1 177 ? 14.288 -7.602 1.652 1.00 87.81 177 ALA A CA 1
ATOM 1350 C C . ALA A 1 177 ? 13.219 -8.698 1.856 1.00 87.81 177 ALA A C 1
ATOM 1352 O O . ALA A 1 177 ? 12.773 -8.923 2.984 1.00 87.81 177 ALA A O 1
ATOM 1353 N N . LEU A 1 178 ? 12.801 -9.397 0.792 1.00 85.25 178 LEU A N 1
ATOM 1354 C 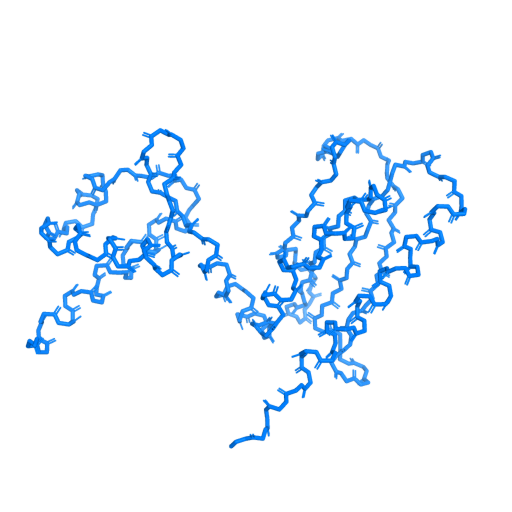CA . LEU A 1 178 ? 11.890 -10.546 0.890 1.00 85.25 178 LEU A CA 1
ATOM 1355 C C . LEU A 1 178 ? 12.576 -11.817 1.396 1.00 85.25 178 LEU A C 1
ATOM 1357 O O . LEU A 1 178 ? 11.895 -12.673 1.966 1.00 85.25 178 LEU A O 1
ATOM 1361 N N . VAL A 1 179 ? 13.879 -11.959 1.143 1.00 82.19 179 VAL A N 1
ATOM 1362 C CA . VAL A 1 179 ? 14.648 -13.187 1.400 1.00 82.19 179 VAL A CA 1
ATOM 1363 C C . VAL A 1 179 ? 15.264 -13.213 2.797 1.00 82.19 179 VAL A C 1
ATOM 1365 O O . VAL A 1 179 ? 15.502 -14.303 3.308 1.00 82.19 179 VAL A O 1
ATOM 1368 N N . ALA A 1 180 ? 15.472 -12.062 3.444 1.00 71.00 180 ALA A N 1
ATOM 1369 C CA . ALA A 1 180 ? 16.034 -11.973 4.794 1.00 71.00 180 ALA A CA 1
ATOM 1370 C C . ALA A 1 180 ? 15.134 -12.637 5.883 1.00 71.00 180 ALA A C 1
ATOM 1372 O O . ALA A 1 180 ? 14.382 -11.945 6.569 1.00 71.00 180 ALA A O 1
ATOM 1373 N N . GLU A 1 181 ? 15.219 -13.981 5.970 1.00 58.25 181 GLU A N 1
ATOM 1374 C CA . GLU A 1 181 ? 14.974 -14.969 7.057 1.00 58.25 181 GLU A CA 1
ATOM 1375 C C . GLU A 1 181 ? 13.594 -14.972 7.768 1.00 58.25 181 GLU A C 1
ATOM 1377 O O . GLU A 1 181 ? 13.129 -13.943 8.252 1.00 58.25 181 GLU A O 1
ATOM 1382 N N . THR A 1 182 ? 12.814 -16.058 7.948 1.00 47.31 182 THR A N 1
ATOM 1383 C CA . THR A 1 182 ? 12.925 -17.550 7.919 1.00 47.31 182 THR A CA 1
ATOM 1384 C C . THR A 1 182 ? 14.064 -18.232 8.684 1.00 47.31 182 THR A C 1
ATOM 1386 O O . THR A 1 182 ? 14.185 -19.449 8.621 1.00 47.31 182 THR A O 1
ATOM 1389 N N . ALA A 1 183 ? 14.838 -17.486 9.465 1.00 40.66 183 ALA A N 1
ATOM 1390 C CA . ALA A 1 183 ? 15.685 -18.028 10.521 1.00 40.66 183 ALA A CA 1
ATOM 1391 C C . ALA A 1 183 ? 15.238 -17.399 11.842 1.00 40.66 183 ALA A C 1
ATOM 1393 O O . ALA A 1 183 ? 15.696 -16.335 12.248 1.00 40.66 183 ALA A O 1
ATOM 1394 N N . SER A 1 184 ? 14.246 -18.027 12.461 1.00 35.47 184 SER A N 1
ATOM 1395 C CA . SER A 1 184 ? 14.015 -17.980 13.900 1.00 35.47 184 SER A CA 1
ATOM 1396 C C . SER A 1 184 ? 13.202 -19.190 14.311 1.00 35.47 184 SER A C 1
ATOM 1398 O O . SER A 1 184 ? 12.383 -19.653 13.486 1.00 35.47 184 SER A O 1
#

Radius of gyration: 19.86 Å; Cα contacts (8 Å, |Δi|>4): 260; chains: 1; bounding box: 41×38×60 Å

Nearest PDB structures (foldseek):
  1mkm-assembly1_B  TM=5.313E-01  e=4.195E-08  Thermotoga maritima
  7dqb-assembly1_A  TM=4.831E-01  e=1.567E-06  Microbacterium hydrocarbonoxydans
  3mq0-assembly1_B  TM=4.267E-01  e=3.945E-07  Agrobacterium tumefaciens
  2o0y-assembly2_D  TM=4.607E-01  e=1.862E-06  Rhodococcus sp. (in: high G+C Gram-positive bacteria)
  5h1a-assembly2_A  TM=4.411E-01  e=2.343E-06  Microbacterium sp.

Solvent-accessible surface area (backbone atoms only — not comparable to full-atom values): 10290 Å² total; per-residue (Å²): 133,56,74,68,56,51,52,51,48,48,53,50,50,53,51,52,54,58,63,29,66,78,71,56,65,40,42,73,67,53,52,29,64,78,66,74,43,60,66,71,61,47,55,56,47,50,53,56,31,42,77,66,29,40,27,38,70,47,98,89,66,24,39,33,68,14,76,54,47,54,35,54,61,31,39,74,57,74,38,37,67,37,38,67,59,48,69,62,48,44,58,51,51,16,67,78,54,60,18,25,32,31,39,26,35,35,79,86,87,51,75,45,78,78,44,73,39,73,24,95,85,67,54,98,85,62,80,72,61,42,79,49,75,44,72,22,46,66,48,94,93,38,60,51,30,30,42,36,37,39,35,60,64,83,61,49,69,68,59,54,51,51,40,49,54,54,48,49,56,50,32,50,56,48,19,52,49,66,54,70,65,100,78,128